Protein AF-A0AA37NE63-F1 (afdb_monomer)

Radius of gyration: 27.69 Å; Cα contacts (8 Å, |Δi|>4): 602; chains: 1; bounding box: 83×49×82 Å

Sequence (314 aa):
MKREFLLILALLLALNLAACGGNAGRAPGEGLSDQPSHAEVAPAASTGADLPEEDAAAPAAEPDGRALRVTVGGQTFLARLYDSGAARALAERLPLTLEMSEMNGNEKYCYLDDGLPTDSRVPSQIRAGDLMLYGADCLVLFYESFSTTYRYTPLGRVEDAPGLADALGSGGVAVSFALESAAGPAPGKEEADRTKEAETMRISVTASGNTVLFELNDSRAAKALYAQLPLTAEIEDFSTNEKVFYPPDKLDTAETPLADAGKGTLAYYAPWGDVVMFYDRFGSGGGLYALGQAVSGEDLIETFSGTAEITAVE

pLDDT: mean 77.48, std 24.43, range [27.92, 98.38]

Foldseek 3Di:
DDDDDDDDDDDDDDDDDDDDDDDDDDDDDDDDDDDDDPDPDPDDDDDDDDDDDDDPDDPDQDVPWFWKWKDFLNDIFIKTFHPDQQLVQVQVVPQDKFFWWADPLFKTKDFAPDFGDAPKDQGQKDDAFWWWAADGGIIMHTHHIGHDPGIIGTTIGGPDNVCVSVRCDRGTTIMTMHTDDPDDDDDDDDDDDDDDPPPFWKKWKDAPNAIWIWGWDPDQQLVVQQVQPFDKWFWDDPDDWKIKTAGPDATDCVVFAWDQDAQQWWWAQRVVRIIIHTRHGDGTDDRIGTTTGTPPDSNCRSVGGTMITMHIDD

Structure (mmCIF, N/CA/C/O backbone):
data_AF-A0AA37NE63-F1
#
_entry.id   AF-A0AA37NE63-F1
#
loop_
_atom_site.group_PDB
_atom_site.id
_atom_site.type_symbol
_atom_site.label_atom_id
_atom_site.label_alt_id
_atom_site.label_comp_id
_atom_site.label_asym_id
_atom_site.label_entity_id
_atom_site.label_seq_id
_atom_site.pdbx_PDB_ins_code
_atom_site.Cartn_x
_atom_site.Cartn_y
_atom_site.Cartn_z
_atom_site.occupancy
_atom_site.B_iso_or_equiv
_atom_site.auth_seq_id
_atom_site.auth_comp_id
_atom_site.auth_asym_id
_atom_site.auth_atom_id
_atom_site.pdbx_PDB_model_num
ATOM 1 N N . MET A 1 1 ? 28.100 -0.878 51.016 1.00 39.03 1 MET A N 1
ATOM 2 C CA . MET A 1 1 ? 29.181 -1.860 50.784 1.00 39.03 1 MET A CA 1
ATOM 3 C C . MET A 1 1 ? 29.317 -2.044 49.287 1.00 39.03 1 MET A C 1
ATOM 5 O O . MET A 1 1 ? 28.314 -2.256 48.627 1.00 39.03 1 MET A O 1
ATOM 9 N N . LYS A 1 2 ? 30.527 -1.816 48.778 1.00 38.53 2 LYS A N 1
ATOM 10 C CA . LYS A 1 2 ? 30.922 -1.823 47.363 1.00 38.53 2 LYS A CA 1
ATOM 11 C C . LYS A 1 2 ? 31.529 -3.185 47.006 1.00 38.53 2 LYS A C 1
ATOM 13 O O . LYS A 1 2 ? 32.190 -3.740 47.886 1.00 38.53 2 LYS A O 1
ATOM 18 N N . ARG A 1 3 ? 31.396 -3.604 45.737 1.00 38.53 3 ARG A N 1
ATOM 19 C CA . ARG A 1 3 ? 32.372 -4.306 44.851 1.00 38.53 3 ARG A CA 1
ATOM 20 C C . ARG A 1 3 ? 31.586 -5.167 43.843 1.00 38.53 3 ARG A C 1
ATOM 22 O O . ARG A 1 3 ? 30.920 -6.096 44.275 1.00 38.53 3 ARG A O 1
ATOM 29 N N . GLU A 1 4 ? 31.418 -4.791 42.571 1.00 48.50 4 GLU A N 1
ATOM 30 C CA . GLU A 1 4 ? 32.405 -4.678 41.466 1.00 48.50 4 GLU A CA 1
ATOM 31 C C . GLU A 1 4 ? 33.200 -5.976 41.244 1.00 48.50 4 GLU A C 1
ATOM 33 O O . GLU A 1 4 ? 34.030 -6.333 42.082 1.00 48.50 4 GLU A O 1
ATOM 38 N N . PHE A 1 5 ? 33.002 -6.632 40.093 1.00 48.75 5 PHE A N 1
ATOM 39 C CA . PHE A 1 5 ? 34.033 -7.468 39.475 1.00 48.75 5 PHE A CA 1
ATOM 40 C C . PHE A 1 5 ? 34.025 -7.278 37.955 1.00 48.75 5 PHE A C 1
ATOM 42 O O . PHE A 1 5 ? 33.005 -7.439 37.288 1.00 48.75 5 PHE A O 1
ATOM 49 N N . LEU A 1 6 ? 35.195 -6.898 37.455 1.00 37.69 6 LEU A N 1
ATOM 50 C CA . LEU A 1 6 ? 35.520 -6.432 36.116 1.00 37.69 6 LEU A CA 1
ATOM 51 C C . LEU A 1 6 ? 36.608 -7.361 35.536 1.00 37.69 6 LEU A C 1
ATOM 53 O O . LEU A 1 6 ? 37.510 -7.751 36.271 1.00 37.69 6 LEU A O 1
ATOM 57 N N . LEU A 1 7 ? 36.498 -7.658 34.234 1.00 35.12 7 LEU A N 1
ATOM 58 C CA . LEU A 1 7 ? 37.531 -7.993 33.227 1.00 35.12 7 LEU A CA 1
ATOM 59 C C . LEU A 1 7 ? 38.739 -8.876 33.608 1.00 35.12 7 LEU A C 1
ATOM 61 O O . LEU A 1 7 ? 39.599 -8.467 34.382 1.00 35.12 7 LEU A O 1
ATOM 65 N N . ILE A 1 8 ? 38.946 -9.957 32.839 1.00 39.81 8 ILE A N 1
ATOM 66 C CA . ILE A 1 8 ? 40.295 -10.393 32.432 1.00 39.81 8 ILE A CA 1
ATOM 67 C C . ILE A 1 8 ? 40.323 -10.669 30.921 1.00 39.81 8 ILE A C 1
ATOM 69 O O . ILE A 1 8 ? 39.629 -11.537 30.401 1.00 39.81 8 ILE A O 1
ATOM 73 N N . LEU A 1 9 ? 41.173 -9.885 30.261 1.00 30.64 9 LEU A N 1
ATOM 74 C CA . LEU A 1 9 ? 41.688 -9.967 28.898 1.00 30.64 9 LEU A CA 1
ATOM 75 C C . LEU A 1 9 ? 42.912 -10.902 28.883 1.00 30.64 9 LEU A C 1
ATOM 77 O O . LEU A 1 9 ? 43.792 -10.737 29.726 1.00 30.64 9 LEU A O 1
ATOM 81 N N . ALA A 1 10 ? 43.036 -11.804 27.903 1.00 35.72 10 ALA A N 1
ATOM 82 C CA . ALA A 1 10 ? 44.329 -12.398 27.552 1.00 35.72 10 ALA A CA 1
ATOM 83 C C . ALA A 1 10 ? 44.420 -12.739 26.053 1.00 35.72 10 ALA A C 1
ATOM 85 O O . ALA A 1 10 ? 43.699 -13.575 25.518 1.00 35.72 10 ALA A O 1
ATOM 86 N N . LEU A 1 11 ? 45.344 -12.019 25.429 1.00 31.23 11 LEU A N 1
ATOM 87 C CA . LEU A 1 11 ? 45.856 -12.030 24.065 1.00 31.23 11 LEU A CA 1
ATOM 88 C C . LEU A 1 11 ? 46.669 -13.308 23.767 1.00 31.23 11 LEU A C 1
ATOM 90 O O . LEU A 1 11 ? 47.490 -13.694 24.595 1.00 31.23 11 LEU A O 1
ATOM 94 N N . LEU A 1 12 ? 46.550 -13.889 22.567 1.00 32.84 12 LEU A N 1
ATOM 95 C CA . LEU A 1 12 ? 47.580 -14.774 22.000 1.00 32.84 12 LEU A CA 1
ATOM 96 C C . LEU A 1 12 ? 47.732 -14.518 20.494 1.00 32.84 12 LEU A C 1
ATOM 98 O O . LEU A 1 12 ? 46.872 -14.849 19.683 1.00 32.84 12 LEU A O 1
ATOM 102 N N . LEU A 1 13 ? 48.857 -13.884 20.169 1.00 34.34 13 LEU A N 1
ATOM 103 C CA . LEU A 1 13 ? 49.373 -13.578 18.842 1.00 34.34 13 LEU A CA 1
ATOM 104 C C . LEU A 1 13 ? 50.438 -14.631 18.497 1.00 34.34 13 LEU A C 1
ATOM 106 O O . LEU A 1 13 ? 51.378 -14.810 19.271 1.00 34.34 13 LEU A O 1
ATOM 110 N N . ALA A 1 14 ? 50.343 -15.281 17.336 1.00 38.97 14 ALA A N 1
ATOM 111 C CA . ALA A 1 14 ? 51.474 -15.980 16.726 1.00 38.97 14 ALA A CA 1
ATOM 112 C C . ALA A 1 14 ? 51.409 -15.870 15.194 1.00 38.97 14 ALA A C 1
ATOM 114 O O . ALA A 1 14 ? 50.556 -16.463 14.538 1.00 38.97 14 ALA A O 1
ATOM 115 N N . LEU A 1 15 ? 52.331 -15.067 14.661 1.00 39.12 15 LEU A N 1
ATOM 116 C CA . LEU A 1 15 ? 52.706 -14.946 13.254 1.00 39.12 15 LEU A CA 1
ATOM 117 C C . LEU A 1 15 ? 53.436 -16.214 12.781 1.00 39.12 15 LEU A C 1
ATOM 119 O O . LEU A 1 15 ? 54.290 -16.727 13.500 1.00 39.12 15 LEU A O 1
ATOM 123 N N . ASN A 1 16 ? 53.226 -16.607 11.523 1.00 40.19 16 ASN A N 1
ATOM 124 C CA . ASN A 1 16 ? 54.247 -17.270 10.709 1.00 40.19 16 ASN A CA 1
ATOM 125 C C . ASN A 1 16 ? 54.252 -16.641 9.307 1.00 40.19 16 ASN A C 1
ATOM 127 O O . ASN A 1 16 ? 53.204 -16.478 8.688 1.00 40.19 16 ASN A O 1
ATOM 131 N N . LEU A 1 17 ? 55.446 -16.261 8.846 1.00 42.00 17 LEU A N 1
ATOM 132 C CA . LEU A 1 17 ? 55.752 -15.703 7.527 1.00 42.00 17 LEU A CA 1
ATOM 133 C C . LEU A 1 17 ? 56.584 -16.699 6.697 1.00 42.00 17 LEU A C 1
ATOM 135 O O . LEU A 1 17 ? 57.293 -17.523 7.269 1.00 42.00 17 LEU A O 1
ATOM 139 N N . ALA A 1 18 ? 56.599 -16.426 5.379 1.00 44.97 18 ALA A N 1
ATOM 140 C CA . ALA A 1 18 ? 57.576 -16.794 4.332 1.00 44.97 18 ALA A CA 1
ATOM 141 C C . ALA A 1 18 ? 57.316 -18.114 3.561 1.00 44.97 18 ALA A C 1
ATOM 143 O O . ALA A 1 18 ? 56.988 -19.123 4.166 1.00 44.97 18 ALA A O 1
ATOM 144 N N . ALA A 1 19 ? 57.500 -18.225 2.233 1.00 35.38 19 ALA A N 1
ATOM 145 C CA . ALA A 1 19 ? 57.858 -17.270 1.171 1.00 35.38 19 ALA A CA 1
ATOM 146 C C . ALA A 1 19 ? 57.741 -17.913 -0.246 1.00 35.38 19 ALA A C 1
ATOM 148 O O . ALA A 1 19 ? 57.930 -19.113 -0.395 1.00 35.38 19 ALA A O 1
ATOM 149 N N . CYS A 1 20 ? 57.494 -17.043 -1.241 1.00 41.53 20 CYS A N 1
ATOM 150 C CA . CYS A 1 20 ? 57.966 -16.943 -2.644 1.00 41.53 20 CYS A CA 1
ATOM 151 C C . CYS A 1 20 ? 58.035 -18.126 -3.644 1.00 41.53 20 CYS A C 1
ATOM 153 O O . CYS A 1 20 ? 58.711 -19.122 -3.419 1.00 41.53 20 CYS A O 1
ATOM 155 N N . GLY A 1 21 ? 57.581 -17.841 -4.880 1.00 32.06 21 GLY A N 1
ATOM 156 C CA . GLY A 1 21 ? 58.199 -18.341 -6.125 1.00 32.06 21 GLY A CA 1
ATOM 157 C C . GLY A 1 21 ? 57.261 -18.377 -7.344 1.00 32.06 21 GLY A C 1
ATOM 158 O O . GLY A 1 21 ? 56.334 -19.175 -7.362 1.00 32.06 21 GLY A O 1
ATOM 159 N N . GLY A 1 22 ? 57.497 -17.541 -8.368 1.00 33.97 22 GLY A N 1
ATOM 160 C CA . GLY A 1 22 ? 56.739 -17.514 -9.636 1.00 33.97 22 GLY A CA 1
ATOM 161 C C . GLY A 1 22 ? 57.530 -18.012 -10.857 1.00 33.97 22 GLY A C 1
ATOM 162 O O . GLY A 1 22 ? 58.741 -18.177 -10.757 1.00 33.97 22 GLY A O 1
ATOM 163 N N . ASN A 1 23 ? 56.861 -18.229 -12.003 1.00 36.44 23 ASN A N 1
ATOM 164 C CA . ASN A 1 23 ? 57.107 -17.557 -13.301 1.00 36.44 23 ASN A CA 1
ATOM 165 C C . ASN A 1 23 ? 56.330 -18.207 -14.485 1.00 36.44 23 ASN A C 1
ATOM 167 O O . ASN A 1 23 ? 56.022 -19.393 -14.482 1.00 36.44 23 ASN A O 1
ATOM 171 N N . ALA A 1 24 ? 56.076 -17.356 -15.484 1.00 34.50 24 ALA A N 1
ATOM 172 C CA . ALA A 1 24 ? 55.442 -17.422 -16.809 1.00 34.50 24 ALA A CA 1
ATOM 173 C C . ALA A 1 24 ? 55.429 -18.703 -17.687 1.00 34.50 24 ALA A C 1
ATOM 175 O O . ALA A 1 24 ? 56.391 -19.463 -17.749 1.00 34.50 24 ALA A O 1
ATOM 176 N N . GLY A 1 25 ? 54.396 -18.773 -18.550 1.00 27.97 25 GLY A N 1
ATOM 177 C CA . GLY A 1 25 ? 54.345 -19.520 -19.822 1.00 27.97 25 GLY A CA 1
ATOM 178 C C . GLY A 1 25 ? 53.104 -19.149 -20.669 1.00 27.97 25 GLY A C 1
ATOM 179 O O . GLY A 1 25 ? 52.018 -19.010 -20.120 1.00 27.97 25 GLY A O 1
ATOM 180 N N . ARG A 1 26 ? 53.260 -18.941 -21.989 1.00 27.92 26 ARG A N 1
ATOM 181 C CA . ARG A 1 26 ? 52.302 -18.309 -22.934 1.00 27.92 26 ARG A CA 1
ATOM 182 C C . ARG A 1 26 ? 51.867 -19.251 -24.086 1.00 27.92 26 ARG A C 1
ATOM 184 O O . ARG A 1 26 ? 52.757 -19.732 -24.770 1.00 27.92 26 ARG A O 1
ATOM 191 N N . ALA A 1 27 ? 50.536 -19.354 -24.310 1.00 31.09 27 ALA A N 1
ATOM 192 C CA . ALA A 1 27 ? 49.698 -19.512 -25.547 1.00 31.09 27 ALA A CA 1
ATOM 193 C C . ALA A 1 27 ? 49.967 -20.632 -26.606 1.00 31.09 27 ALA A C 1
ATOM 195 O O . ALA A 1 27 ? 51.060 -21.191 -26.594 1.00 31.09 27 ALA A O 1
ATOM 196 N N . PRO A 1 28 ? 49.089 -20.882 -27.629 1.00 44.66 28 PRO A N 1
ATOM 197 C CA . PRO A 1 28 ? 47.641 -20.597 -27.852 1.00 44.66 28 PRO A CA 1
ATOM 198 C C . PRO A 1 28 ? 46.806 -21.826 -28.356 1.00 44.66 28 PRO A C 1
ATOM 200 O O . PRO A 1 28 ? 47.363 -22.876 -28.662 1.00 44.66 28 PRO A O 1
ATOM 203 N N . GLY A 1 29 ? 45.479 -21.680 -28.530 1.00 30.19 29 GLY A N 1
ATOM 204 C CA . GLY A 1 29 ? 44.643 -22.612 -29.316 1.00 30.19 29 GLY A CA 1
ATOM 205 C C . GLY A 1 29 ? 43.141 -22.276 -29.303 1.00 30.19 29 GLY A C 1
ATOM 206 O O . GLY A 1 29 ? 42.522 -22.293 -28.248 1.00 30.19 29 GLY A O 1
ATOM 207 N N . GLU A 1 30 ? 42.600 -21.941 -30.476 1.00 28.55 30 GLU A N 1
ATOM 208 C CA . GLU A 1 30 ? 41.254 -21.419 -30.770 1.00 28.55 30 GLU A CA 1
ATOM 209 C C . GLU A 1 30 ? 40.122 -22.469 -30.724 1.00 28.55 30 GLU A C 1
ATOM 211 O O . GLU A 1 30 ? 40.342 -23.649 -30.995 1.00 28.55 30 GLU A O 1
ATOM 216 N N . GLY A 1 31 ? 38.885 -22.012 -30.479 1.00 28.52 31 GLY A N 1
ATOM 217 C CA . GLY A 1 31 ? 37.651 -22.781 -30.680 1.00 28.52 31 GLY A CA 1
ATOM 218 C C . GLY A 1 31 ? 36.398 -21.965 -30.341 1.00 28.52 31 GLY A C 1
ATOM 219 O O . GLY A 1 31 ? 36.100 -21.752 -29.172 1.00 28.52 31 GLY A O 1
ATOM 220 N N . LEU A 1 32 ? 35.712 -21.486 -31.382 1.00 32.34 32 LEU A N 1
ATOM 221 C CA . LEU A 1 32 ? 34.548 -20.594 -31.370 1.00 32.34 32 LEU A CA 1
ATOM 222 C C . LEU A 1 32 ? 33.321 -21.161 -30.627 1.00 32.34 32 LEU A C 1
ATOM 224 O O . LEU A 1 32 ? 32.899 -22.286 -30.889 1.00 32.34 32 LEU A O 1
ATOM 228 N N . SER A 1 33 ? 32.651 -20.303 -29.855 1.00 29.97 33 SER A N 1
ATOM 229 C CA . SER A 1 33 ? 31.200 -20.359 -29.644 1.00 29.97 33 SER A CA 1
ATOM 230 C C . SER A 1 33 ? 30.630 -18.944 -29.747 1.00 29.97 33 SER A C 1
ATOM 232 O O . SER A 1 33 ? 30.943 -18.086 -28.924 1.00 29.97 33 SER A O 1
ATOM 234 N N . ASP A 1 34 ? 29.836 -18.723 -30.791 1.00 35.00 34 ASP A N 1
ATOM 235 C CA . ASP A 1 34 ? 29.063 -17.510 -31.057 1.00 35.00 34 ASP A CA 1
ATOM 236 C C . ASP A 1 34 ? 28.039 -17.276 -29.931 1.00 35.00 34 ASP A C 1
ATOM 238 O O . ASP A 1 34 ? 27.156 -18.106 -29.705 1.00 35.00 34 ASP A O 1
ATOM 242 N N . GLN A 1 35 ? 28.134 -16.136 -29.249 1.00 30.42 35 GLN A N 1
ATOM 243 C CA . GLN A 1 35 ? 27.018 -15.518 -28.531 1.00 30.42 35 GLN A CA 1
ATOM 244 C C . GLN A 1 35 ? 27.024 -14.011 -28.823 1.00 30.42 35 GLN A C 1
ATOM 246 O O . GLN A 1 35 ? 28.101 -13.409 -28.870 1.00 30.42 35 GLN A O 1
ATOM 251 N N . PRO A 1 36 ? 25.851 -13.393 -29.047 1.00 33.72 36 PRO A N 1
ATOM 252 C CA . PRO A 1 36 ? 25.766 -11.992 -29.426 1.00 33.72 36 PRO A CA 1
ATOM 253 C C . PRO A 1 36 ? 26.229 -11.095 -28.274 1.00 33.72 36 PRO A C 1
ATOM 255 O O . PRO A 1 36 ? 25.779 -11.219 -27.136 1.00 33.72 36 PRO A O 1
ATOM 258 N N . SER A 1 37 ? 27.143 -10.180 -28.591 1.00 37.88 37 SER A N 1
ATOM 259 C CA . SER A 1 37 ? 27.661 -9.175 -27.674 1.00 37.88 37 SER A CA 1
ATOM 260 C C . SER A 1 37 ? 26.626 -8.073 -27.440 1.00 37.88 37 SER A C 1
ATOM 262 O O . SER A 1 37 ? 26.528 -7.134 -28.228 1.00 37.88 37 SER A O 1
ATOM 264 N N . HIS A 1 38 ? 25.910 -8.142 -26.325 1.00 41.09 38 HIS A N 1
ATOM 265 C CA . HIS A 1 38 ? 25.402 -6.946 -25.658 1.00 41.09 38 HIS A CA 1
ATOM 266 C C . HIS A 1 38 ? 26.248 -6.735 -24.407 1.00 41.09 38 HIS A C 1
ATOM 268 O O . HIS A 1 38 ? 25.938 -7.216 -23.325 1.00 41.09 38 HIS A O 1
ATOM 274 N N . ALA A 1 39 ? 27.387 -6.074 -24.593 1.00 37.03 39 ALA A N 1
ATOM 275 C CA . ALA A 1 39 ? 28.246 -5.648 -23.502 1.00 37.03 39 ALA A CA 1
ATOM 276 C C . ALA A 1 39 ? 28.572 -4.168 -23.688 1.00 37.03 39 ALA A C 1
ATOM 278 O O . ALA A 1 39 ? 29.666 -3.802 -24.104 1.00 37.03 39 ALA A O 1
ATOM 279 N N . GLU A 1 40 ? 27.607 -3.322 -23.347 1.00 39.81 40 GLU A N 1
ATOM 280 C CA . GLU A 1 40 ? 27.935 -2.080 -22.658 1.00 39.81 40 GLU A CA 1
ATOM 281 C C . GLU A 1 40 ? 27.253 -2.150 -21.292 1.00 39.81 40 GLU A C 1
ATOM 283 O O . GLU A 1 40 ? 26.118 -1.730 -21.091 1.00 39.81 40 GLU A O 1
ATOM 288 N N . VAL A 1 41 ? 2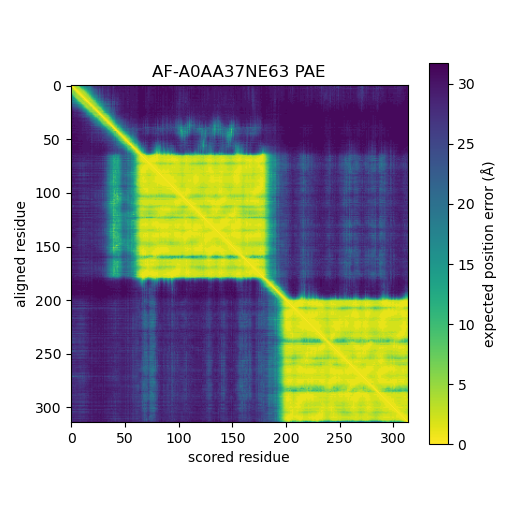7.944 -2.828 -20.374 1.00 42.88 41 VAL A N 1
ATOM 289 C CA . VAL A 1 41 ? 27.619 -2.830 -18.949 1.00 42.88 41 VAL A CA 1
ATOM 290 C C . VAL A 1 41 ? 27.963 -1.435 -18.436 1.00 42.88 41 VAL A C 1
ATOM 292 O O . VAL A 1 41 ? 29.126 -1.033 -18.516 1.00 42.88 41 VAL A O 1
ATOM 295 N N . ALA A 1 42 ? 26.973 -0.692 -17.941 1.00 42.03 42 ALA A N 1
ATOM 296 C CA . ALA A 1 42 ? 27.199 0.601 -17.303 1.00 42.03 42 ALA A CA 1
ATOM 297 C C . ALA A 1 42 ? 28.208 0.444 -16.140 1.00 42.03 42 ALA A C 1
ATOM 299 O O . ALA A 1 42 ? 27.986 -0.388 -15.257 1.00 42.03 42 ALA A O 1
ATOM 300 N N . PRO A 1 43 ? 29.335 1.185 -16.109 1.00 39.03 43 PRO A N 1
ATOM 301 C CA . PRO A 1 43 ? 30.276 1.081 -15.004 1.00 39.03 43 PRO A CA 1
ATOM 302 C C . PRO A 1 43 ? 29.881 1.955 -13.803 1.00 39.03 43 PRO A C 1
ATOM 304 O O . PRO A 1 43 ? 29.276 3.019 -13.937 1.00 39.03 43 PRO A O 1
ATOM 307 N N . ALA A 1 44 ? 30.298 1.463 -12.634 1.00 41.53 44 ALA A N 1
ATOM 308 C CA . ALA A 1 44 ? 30.084 1.947 -11.271 1.00 41.53 44 ALA A CA 1
ATOM 309 C C . ALA A 1 44 ? 30.078 3.474 -11.050 1.00 41.53 44 ALA A C 1
ATOM 311 O O . ALA A 1 44 ? 30.827 4.232 -11.670 1.00 41.53 44 ALA A O 1
ATOM 312 N N . ALA A 1 45 ? 29.292 3.898 -10.054 1.00 37.69 45 ALA A N 1
ATOM 313 C CA . ALA A 1 45 ? 29.286 5.254 -9.518 1.00 37.69 45 ALA A CA 1
ATOM 314 C C . ALA A 1 45 ? 30.673 5.652 -8.971 1.00 37.69 45 ALA A C 1
ATOM 316 O O . ALA A 1 45 ? 31.244 4.989 -8.104 1.00 37.69 45 ALA A O 1
ATOM 317 N N . SER A 1 46 ? 31.210 6.766 -9.476 1.00 33.31 46 SER A N 1
ATOM 318 C CA . SER A 1 46 ? 32.412 7.411 -8.948 1.00 33.31 46 SER A CA 1
ATOM 319 C C . SER A 1 46 ? 32.041 8.289 -7.754 1.00 33.31 46 SER A C 1
ATOM 321 O O . SER A 1 46 ? 31.229 9.205 -7.866 1.00 33.31 46 SER A O 1
ATOM 323 N N . THR A 1 47 ? 32.651 8.021 -6.602 1.00 40.66 47 THR A N 1
ATOM 324 C CA . THR A 1 47 ? 32.649 8.922 -5.445 1.00 40.66 47 THR A CA 1
ATOM 325 C C . THR A 1 47 ? 33.774 9.950 -5.624 1.00 40.66 47 THR A C 1
ATOM 327 O O . THR A 1 47 ? 34.945 9.570 -5.642 1.00 40.66 47 THR A O 1
ATOM 330 N N . GLY A 1 48 ? 33.447 11.246 -5.742 1.00 30.14 48 GLY A N 1
ATOM 331 C CA . GLY A 1 48 ? 34.463 12.308 -5.745 1.00 30.14 48 GLY A CA 1
ATOM 332 C C . GLY A 1 48 ? 34.005 13.739 -6.081 1.00 30.14 48 GLY A C 1
ATOM 333 O O . GLY A 1 48 ? 33.944 14.090 -7.249 1.00 30.14 48 GLY A O 1
ATOM 334 N N . ALA A 1 49 ? 33.817 14.538 -5.019 1.00 31.61 49 ALA A N 1
ATOM 335 C CA . ALA A 1 49 ? 34.124 15.972 -4.818 1.00 31.61 49 ALA A CA 1
ATOM 336 C C . ALA A 1 49 ? 33.556 17.103 -5.726 1.00 31.61 49 ALA A C 1
ATOM 338 O O . ALA A 1 49 ? 33.935 17.250 -6.883 1.00 31.61 49 ALA A O 1
ATOM 339 N N . ASP A 1 50 ? 32.767 17.973 -5.068 1.00 41.66 50 ASP A N 1
ATOM 340 C CA . ASP A 1 50 ? 32.676 19.453 -5.133 1.00 41.66 50 ASP A CA 1
ATOM 341 C C . ASP A 1 50 ? 32.911 20.180 -6.472 1.00 41.66 50 ASP A C 1
ATOM 343 O O . ASP A 1 50 ? 34.057 20.429 -6.837 1.00 41.66 50 ASP A O 1
ATOM 347 N N . LEU A 1 51 ? 31.825 20.663 -7.102 1.00 30.62 51 LEU A N 1
ATOM 348 C CA . LEU A 1 51 ? 31.755 21.838 -7.997 1.00 30.62 51 LEU A CA 1
ATOM 349 C C . LEU A 1 51 ? 30.291 22.368 -8.062 1.00 30.62 51 LEU A C 1
ATOM 351 O O . LEU A 1 51 ? 29.373 21.624 -7.726 1.00 30.62 51 LEU A O 1
ATOM 355 N N . PRO A 1 52 ? 30.067 23.658 -8.402 1.00 35.78 52 PRO A N 1
ATOM 356 C CA . PRO A 1 52 ? 29.035 24.496 -7.785 1.00 35.78 52 PRO A CA 1
ATOM 357 C C . PRO A 1 52 ? 27.617 24.298 -8.334 1.00 35.78 52 PRO A C 1
ATOM 359 O O . PRO A 1 52 ? 27.423 23.979 -9.504 1.00 35.78 52 PRO A O 1
ATOM 362 N N . GLU A 1 53 ? 26.642 24.566 -7.462 1.00 41.28 53 GLU A N 1
ATOM 363 C CA . GLU A 1 53 ? 25.209 24.629 -7.756 1.00 41.28 53 GLU A CA 1
ATOM 364 C C . GLU A 1 53 ? 24.917 25.711 -8.806 1.00 41.28 53 GLU A C 1
ATOM 366 O O . GLU A 1 53 ? 24.922 26.908 -8.511 1.00 41.28 53 GLU A O 1
ATOM 371 N N . GLU A 1 54 ? 24.646 25.285 -10.039 1.00 34.34 54 GLU A N 1
ATOM 372 C CA . GLU A 1 54 ? 23.916 26.097 -11.006 1.00 34.34 54 GLU A CA 1
ATOM 373 C C . GLU A 1 54 ? 22.463 25.614 -11.003 1.00 34.34 54 GLU A C 1
ATOM 375 O O . GLU A 1 54 ? 22.140 24.503 -11.430 1.00 34.34 54 GLU A O 1
ATOM 380 N N . ASP A 1 55 ? 21.616 26.456 -10.413 1.00 35.31 55 ASP A N 1
ATOM 381 C CA . ASP A 1 55 ? 20.177 26.302 -10.232 1.00 35.31 55 ASP A CA 1
ATOM 382 C C . ASP A 1 55 ? 19.462 26.218 -11.589 1.00 35.31 55 ASP A C 1
ATOM 384 O O . ASP A 1 55 ? 18.968 27.199 -12.145 1.00 35.31 55 ASP A O 1
ATOM 388 N N . ALA A 1 56 ? 19.438 25.014 -12.149 1.00 37.28 56 ALA A N 1
ATOM 389 C CA . ALA A 1 56 ? 18.447 24.599 -13.121 1.00 37.28 56 ALA A CA 1
ATOM 390 C C . ALA A 1 56 ? 17.574 23.553 -12.435 1.00 37.28 56 ALA A C 1
ATOM 392 O O . ALA A 1 56 ? 17.872 22.356 -12.451 1.00 37.28 56 ALA A O 1
ATOM 393 N N . ALA A 1 57 ? 16.521 24.047 -11.782 1.00 33.69 57 ALA A N 1
ATOM 394 C CA . ALA A 1 57 ? 15.472 23.250 -11.175 1.00 33.69 57 ALA A CA 1
ATOM 395 C C . ALA A 1 57 ? 15.142 22.028 -12.046 1.00 33.69 57 ALA A C 1
ATOM 397 O O . ALA A 1 57 ? 14.735 22.150 -13.206 1.00 33.69 57 ALA A O 1
ATOM 398 N N . ALA A 1 58 ? 15.312 20.839 -11.460 1.00 38.97 58 ALA A N 1
ATOM 399 C CA . ALA A 1 58 ? 14.645 19.644 -11.950 1.00 38.97 58 ALA A CA 1
ATOM 400 C C . ALA A 1 58 ? 13.165 19.993 -12.157 1.00 38.97 58 ALA A C 1
ATOM 402 O O . ALA A 1 58 ? 12.626 20.735 -11.325 1.00 38.97 58 ALA A O 1
ATOM 403 N N . PRO A 1 59 ? 12.499 19.498 -13.217 1.00 39.19 59 PRO A N 1
ATOM 404 C CA . PRO A 1 59 ? 11.068 19.699 -13.320 1.00 39.19 59 PRO A CA 1
ATOM 405 C C . PRO A 1 59 ? 10.458 19.228 -12.001 1.00 39.19 59 PRO A C 1
ATOM 407 O O . PRO A 1 59 ? 10.704 18.103 -11.550 1.00 39.19 59 PRO A O 1
ATOM 410 N N . ALA A 1 60 ? 9.745 20.144 -11.343 1.00 35.81 60 ALA A N 1
ATOM 411 C CA . ALA A 1 60 ? 8.856 19.798 -10.256 1.00 35.81 60 ALA A CA 1
ATOM 412 C C . ALA A 1 60 ? 8.021 18.604 -10.727 1.00 35.81 60 ALA A C 1
ATOM 414 O O . ALA A 1 60 ? 7.728 18.495 -11.918 1.00 35.81 60 ALA A O 1
ATOM 415 N N . ALA A 1 61 ? 7.694 17.685 -9.823 1.00 39.62 61 ALA A N 1
ATOM 416 C CA . ALA A 1 61 ? 6.757 16.619 -10.128 1.00 39.62 61 ALA A CA 1
ATOM 417 C C . ALA A 1 61 ? 5.450 17.266 -10.616 1.00 39.62 61 ALA A C 1
ATOM 419 O O . ALA A 1 61 ? 4.650 17.747 -9.817 1.00 39.62 61 ALA A O 1
ATOM 420 N N . GLU A 1 62 ? 5.298 17.367 -11.935 1.00 39.31 62 GLU A N 1
ATOM 421 C CA . GLU A 1 62 ? 4.086 17.842 -12.580 1.00 39.31 62 GLU A CA 1
ATOM 422 C C . GLU A 1 62 ? 2.991 16.828 -12.203 1.00 39.31 62 GLU A C 1
ATOM 424 O O . GLU A 1 62 ? 3.187 15.622 -12.400 1.00 39.31 62 GLU A O 1
ATOM 429 N N . PRO A 1 63 ? 1.859 17.265 -11.630 1.00 45.62 63 PRO A N 1
ATOM 430 C CA . PRO A 1 63 ? 0.813 16.369 -11.129 1.00 45.62 63 PRO A CA 1
ATOM 431 C C . PRO A 1 63 ? 0.100 15.552 -12.228 1.00 45.62 63 PRO A C 1
ATOM 433 O O . PRO A 1 63 ? -0.712 14.687 -11.909 1.00 45.62 63 PRO A O 1
ATOM 436 N N . ASP A 1 64 ? 0.429 15.761 -13.507 1.00 57.94 64 ASP A N 1
ATOM 437 C CA . ASP A 1 64 ? -0.273 15.206 -14.675 1.00 57.94 64 ASP A CA 1
ATOM 438 C C . ASP A 1 64 ? 0.160 13.777 -15.085 1.00 57.94 64 ASP A C 1
ATOM 440 O O . ASP A 1 64 ? -0.166 13.291 -16.169 1.00 57.94 64 ASP A O 1
ATOM 444 N N . GLY A 1 65 ? 0.886 13.061 -14.223 1.00 68.31 65 GLY A N 1
ATOM 445 C CA . GLY A 1 65 ? 1.331 11.687 -14.477 1.00 68.31 65 GLY A CA 1
ATOM 446 C C . GLY A 1 65 ? 0.293 10.598 -14.156 1.00 68.31 65 GLY A C 1
ATOM 447 O O . GLY A 1 65 ? -0.539 10.755 -13.259 1.00 68.31 65 GLY A O 1
ATOM 448 N N . ARG A 1 66 ? 0.367 9.446 -14.840 1.00 87.38 66 ARG A N 1
ATOM 449 C CA . ARG A 1 66 ? -0.510 8.284 -14.582 1.00 87.38 66 ARG A CA 1
ATOM 450 C C . ARG A 1 66 ? -0.051 7.537 -13.339 1.00 87.38 66 ARG A C 1
ATOM 452 O O . ARG A 1 66 ? 1.126 7.199 -13.230 1.00 87.38 66 ARG A O 1
ATOM 459 N N . ALA A 1 67 ? -0.976 7.234 -12.440 1.00 87.88 67 ALA A N 1
ATOM 460 C CA . ALA A 1 67 ? -0.646 6.455 -11.262 1.00 87.88 67 ALA A CA 1
ATOM 461 C C . ALA A 1 67 ? -0.379 4.978 -11.618 1.00 87.88 67 ALA A C 1
ATOM 463 O O . ALA A 1 67 ? -0.950 4.414 -12.559 1.00 87.88 67 ALA A O 1
ATOM 464 N N . LEU A 1 68 ? 0.570 4.386 -10.904 1.00 91.50 68 LEU A N 1
ATOM 465 C CA . LEU A 1 68 ? 1.192 3.098 -11.173 1.00 91.50 68 LEU A CA 1
ATOM 466 C C . LEU A 1 68 ? 1.336 2.347 -9.848 1.00 91.50 68 LEU A C 1
ATOM 468 O O . LEU A 1 68 ? 1.797 2.906 -8.860 1.00 91.50 68 LEU A O 1
ATOM 472 N N . ARG A 1 69 ? 1.006 1.060 -9.834 1.00 91.69 69 ARG A N 1
ATOM 473 C CA . ARG A 1 69 ? 1.366 0.148 -8.748 1.00 91.69 69 ARG A CA 1
ATOM 474 C C . ARG A 1 69 ? 2.620 -0.627 -9.118 1.00 91.69 69 ARG A C 1
ATOM 476 O O . ARG A 1 69 ? 2.697 -1.181 -10.216 1.00 91.69 69 ARG A O 1
ATOM 483 N N . VAL A 1 70 ? 3.562 -0.677 -8.183 1.00 93.31 70 VAL A N 1
ATOM 484 C CA . VAL A 1 70 ? 4.773 -1.500 -8.245 1.00 93.31 70 VAL A CA 1
ATOM 485 C C . VAL A 1 70 ? 4.683 -2.548 -7.143 1.00 93.31 70 VAL A C 1
ATOM 487 O O . VAL A 1 70 ? 4.685 -2.200 -5.968 1.00 93.31 70 VAL A O 1
ATOM 490 N N . THR A 1 71 ? 4.588 -3.824 -7.498 1.00 89.00 71 THR A N 1
ATOM 491 C CA . THR A 1 71 ? 4.482 -4.929 -6.540 1.00 89.00 71 THR A CA 1
ATOM 492 C C . THR A 1 71 ? 5.752 -5.770 -6.568 1.00 89.00 71 THR A C 1
ATOM 494 O O . THR A 1 71 ? 6.149 -6.268 -7.621 1.00 89.00 71 THR A O 1
ATOM 497 N N . VAL A 1 72 ? 6.379 -5.950 -5.408 1.00 90.06 72 VAL A N 1
ATOM 498 C CA . VAL A 1 72 ? 7.591 -6.757 -5.229 1.00 90.06 72 VAL A CA 1
ATOM 499 C C . VAL A 1 72 ? 7.622 -7.350 -3.824 1.00 90.06 72 VAL A C 1
ATOM 501 O O . VAL A 1 72 ? 7.215 -6.701 -2.866 1.00 90.06 72 VAL A O 1
ATOM 504 N N . GLY A 1 73 ? 8.043 -8.612 -3.692 1.00 78.81 73 GLY A N 1
ATOM 505 C CA . GLY A 1 73 ? 8.143 -9.271 -2.382 1.00 78.81 73 GLY A CA 1
ATOM 506 C C . GLY A 1 73 ? 6.813 -9.367 -1.615 1.00 78.81 73 GLY A C 1
ATOM 507 O O . GLY A 1 73 ? 6.815 -9.447 -0.392 1.00 78.81 73 GLY A O 1
ATOM 508 N N . GLY A 1 74 ? 5.672 -9.312 -2.314 1.00 77.19 74 GLY A N 1
ATOM 509 C CA . GLY A 1 74 ? 4.337 -9.242 -1.702 1.00 77.19 74 GLY A CA 1
ATOM 510 C C . GLY A 1 74 ? 3.935 -7.851 -1.192 1.00 77.19 74 GLY A C 1
ATOM 511 O O . GLY A 1 74 ? 2.801 -7.669 -0.758 1.00 77.19 74 GLY A O 1
ATOM 512 N N . GLN A 1 75 ? 4.823 -6.860 -1.280 1.00 80.94 75 GLN A N 1
ATOM 513 C CA . GLN A 1 75 ? 4.549 -5.462 -0.957 1.00 80.94 75 GLN A CA 1
ATOM 514 C C . GLN A 1 75 ? 4.137 -4.703 -2.217 1.00 80.94 75 GLN A C 1
ATOM 516 O O . GLN A 1 75 ? 4.592 -5.018 -3.315 1.00 80.94 75 GLN A O 1
ATOM 521 N N . THR A 1 76 ? 3.268 -3.705 -2.066 1.00 87.06 76 THR A N 1
ATOM 522 C CA . THR A 1 76 ? 2.845 -2.826 -3.162 1.00 87.06 76 THR A CA 1
ATOM 523 C C . THR A 1 76 ? 3.197 -1.391 -2.823 1.00 87.06 76 THR A C 1
ATOM 525 O O . THR A 1 76 ? 2.857 -0.906 -1.750 1.00 87.06 76 THR A O 1
ATOM 528 N N . PHE A 1 77 ? 3.847 -0.724 -3.766 1.00 88.06 77 PHE A N 1
ATOM 529 C CA . PHE A 1 77 ? 4.271 0.660 -3.686 1.00 88.06 77 PHE A CA 1
ATOM 530 C C . PHE A 1 77 ? 3.513 1.482 -4.722 1.00 88.06 77 PHE A C 1
ATOM 532 O O . PHE A 1 77 ? 3.314 1.038 -5.862 1.00 88.06 77 PHE A O 1
ATOM 539 N N . LEU A 1 78 ? 3.102 2.686 -4.331 1.00 89.44 78 LEU A N 1
ATOM 540 C CA . LEU A 1 78 ? 2.473 3.632 -5.241 1.00 89.44 78 LEU A CA 1
ATOM 541 C C . LEU A 1 78 ? 3.554 4.427 -5.967 1.00 89.44 78 LEU A C 1
ATOM 543 O O . LEU A 1 78 ? 4.495 4.946 -5.368 1.00 89.44 78 LEU A O 1
ATOM 547 N N . ALA A 1 79 ? 3.422 4.498 -7.279 1.00 91.44 79 ALA A N 1
ATOM 548 C CA . ALA A 1 79 ? 4.309 5.206 -8.172 1.00 91.44 79 ALA A CA 1
ATOM 549 C C . ALA A 1 79 ? 3.507 6.061 -9.151 1.00 91.44 79 ALA A C 1
ATOM 551 O O . ALA A 1 79 ? 2.298 5.902 -9.324 1.00 91.44 79 ALA A O 1
ATOM 552 N N . ARG A 1 80 ? 4.202 6.953 -9.846 1.00 91.62 80 ARG A N 1
ATOM 553 C CA . ARG A 1 80 ? 3.637 7.761 -10.919 1.00 91.62 80 ARG A CA 1
ATOM 554 C C . ARG A 1 80 ? 4.527 7.701 -12.140 1.00 91.62 80 ARG A C 1
ATOM 556 O O . ARG A 1 80 ? 5.723 7.962 -12.049 1.00 91.62 80 ARG A O 1
ATOM 563 N N . LEU A 1 81 ? 3.936 7.380 -13.283 1.00 94.62 81 LEU A N 1
ATOM 564 C CA . LEU A 1 81 ? 4.552 7.566 -14.590 1.00 94.62 81 LEU A CA 1
ATOM 565 C C . LEU A 1 81 ? 4.400 9.024 -15.013 1.00 94.62 81 LEU A C 1
ATOM 567 O O . LEU A 1 81 ? 3.300 9.571 -14.954 1.00 94.62 81 LEU A O 1
ATOM 571 N N . TYR A 1 82 ? 5.483 9.643 -15.468 1.00 91.88 82 TYR A N 1
ATOM 572 C CA . TYR A 1 82 ? 5.455 11.003 -16.000 1.00 91.88 82 TYR A CA 1
ATOM 573 C C . TYR A 1 82 ? 4.664 11.073 -17.312 1.00 91.88 82 TYR A C 1
ATOM 575 O O . TYR A 1 82 ? 4.508 10.077 -18.018 1.00 91.88 82 TYR A O 1
ATOM 583 N N . ASP A 1 83 ? 4.199 12.264 -17.687 1.00 87.75 83 ASP A N 1
ATOM 584 C CA . ASP A 1 83 ? 3.472 12.462 -18.945 1.00 87.75 83 ASP A CA 1
ATOM 585 C C . ASP A 1 83 ? 4.424 12.621 -20.151 1.00 87.75 83 ASP A C 1
ATOM 587 O O . ASP A 1 83 ? 4.500 13.659 -20.807 1.00 87.75 83 ASP A O 1
ATOM 591 N N . SER A 1 84 ? 5.206 11.577 -20.446 1.00 89.94 84 SER A N 1
ATOM 592 C CA . SER A 1 84 ? 6.204 11.562 -21.528 1.00 89.94 84 SER A CA 1
ATOM 593 C C . SER A 1 84 ? 5.901 10.497 -22.587 1.00 89.94 84 SER A C 1
ATOM 595 O O . SER A 1 84 ? 5.138 9.560 -22.358 1.00 89.94 84 SER A O 1
ATOM 597 N N . GLY A 1 85 ? 6.478 10.627 -23.788 1.00 91.44 85 GLY A N 1
ATOM 598 C CA . GLY A 1 85 ? 6.307 9.621 -24.848 1.00 91.44 85 GLY A CA 1
ATOM 599 C C . GLY A 1 85 ? 6.806 8.232 -24.428 1.00 91.44 85 GLY A C 1
ATOM 600 O O . GLY A 1 85 ? 6.129 7.236 -24.663 1.00 91.44 85 GLY A O 1
ATOM 601 N N . ALA A 1 86 ? 7.945 8.183 -23.735 1.00 93.56 86 ALA A N 1
ATOM 602 C CA . ALA A 1 86 ? 8.536 6.953 -23.214 1.00 93.56 86 ALA A CA 1
ATOM 603 C C . ALA A 1 86 ? 7.669 6.306 -22.122 1.00 93.56 86 ALA A C 1
ATOM 605 O O . ALA A 1 86 ? 7.401 5.108 -22.164 1.00 93.56 86 ALA A O 1
ATOM 606 N N . ALA A 1 87 ? 7.177 7.107 -21.173 1.00 94.44 87 ALA A N 1
ATOM 607 C CA . ALA A 1 87 ? 6.336 6.630 -20.081 1.00 94.44 87 ALA A CA 1
ATOM 608 C C . ALA A 1 87 ? 4.963 6.139 -20.570 1.00 94.44 87 ALA A C 1
ATOM 610 O O . ALA A 1 87 ? 4.470 5.121 -20.089 1.00 94.44 87 ALA A O 1
ATOM 611 N N . ARG A 1 88 ? 4.362 6.801 -21.572 1.00 93.75 88 ARG A N 1
ATOM 612 C CA . ARG A 1 88 ? 3.130 6.318 -22.221 1.00 93.75 88 ARG A CA 1
ATOM 613 C C . ARG A 1 88 ? 3.359 5.001 -22.968 1.00 93.75 88 ARG A C 1
ATOM 615 O O . ARG A 1 88 ? 2.538 4.103 -22.835 1.00 93.75 88 ARG A O 1
ATOM 622 N N . ALA A 1 89 ? 4.482 4.860 -23.673 1.00 95.06 89 ALA A N 1
ATOM 623 C CA . ALA A 1 89 ? 4.840 3.609 -24.342 1.00 95.06 89 ALA A CA 1
ATOM 624 C C . ALA A 1 89 ? 5.097 2.462 -23.346 1.00 95.06 89 ALA A C 1
ATOM 626 O O . ALA A 1 89 ? 4.696 1.332 -23.606 1.00 95.06 89 ALA A O 1
ATOM 627 N N . LEU A 1 90 ? 5.708 2.740 -22.185 1.00 95.44 90 LEU A N 1
ATOM 628 C CA . LEU A 1 90 ? 5.797 1.756 -21.101 1.00 95.44 90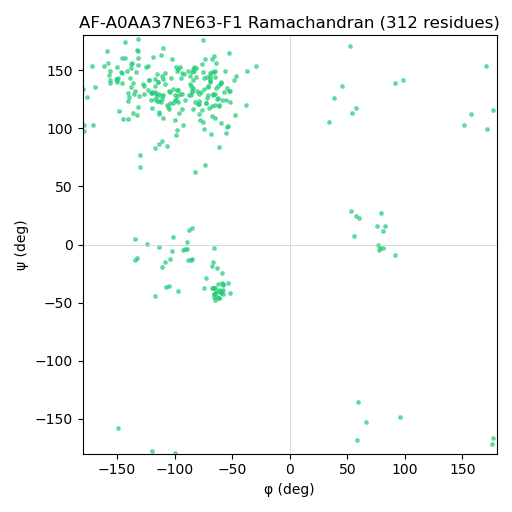 LEU A CA 1
ATOM 629 C C . LEU A 1 90 ? 4.397 1.399 -20.579 1.00 95.44 90 LEU A C 1
ATOM 631 O O . LEU A 1 90 ? 4.094 0.222 -20.422 1.00 95.44 90 LEU A O 1
ATOM 635 N N . ALA A 1 91 ? 3.534 2.395 -20.354 1.00 94.06 91 ALA A N 1
ATOM 636 C CA . ALA A 1 91 ? 2.174 2.198 -19.851 1.00 94.06 91 ALA A CA 1
ATOM 637 C C . ALA A 1 91 ? 1.311 1.300 -20.757 1.00 94.06 91 ALA A C 1
ATOM 639 O O . ALA A 1 91 ? 0.475 0.559 -20.250 1.00 94.06 91 ALA A O 1
ATOM 640 N N . GLU A 1 92 ? 1.515 1.342 -22.075 1.00 94.56 92 GLU A N 1
ATOM 641 C CA . GLU A 1 92 ? 0.832 0.475 -23.050 1.00 94.56 92 GLU A CA 1
ATOM 642 C C . GLU A 1 92 ? 1.224 -1.005 -22.936 1.00 94.56 92 GLU A C 1
ATOM 644 O O . GLU A 1 92 ? 0.495 -1.868 -23.419 1.00 94.56 92 GLU A O 1
ATOM 649 N N . ARG A 1 93 ? 2.350 -1.309 -22.281 1.00 94.19 93 ARG A N 1
ATOM 650 C CA . ARG A 1 93 ? 2.817 -2.682 -22.036 1.00 94.19 93 ARG A CA 1
ATOM 651 C C . ARG A 1 93 ? 2.350 -3.244 -20.695 1.00 94.19 93 ARG A C 1
ATOM 653 O O . ARG A 1 93 ? 2.639 -4.397 -20.399 1.00 94.19 93 ARG A O 1
ATOM 660 N N . LEU A 1 94 ? 1.675 -2.440 -19.873 1.00 92.75 94 LEU A N 1
ATOM 661 C CA . LEU A 1 94 ? 1.214 -2.850 -18.549 1.00 92.75 94 LEU A CA 1
ATOM 662 C C . LEU A 1 94 ? -0.145 -3.578 -18.624 1.00 92.75 94 LEU A C 1
ATOM 664 O O . LEU A 1 94 ? -0.981 -3.207 -19.451 1.00 92.75 94 LEU A O 1
ATOM 668 N N . PRO A 1 95 ? -0.423 -4.548 -17.726 1.00 95.00 95 PRO A N 1
ATOM 669 C CA . PRO A 1 95 ? 0.431 -5.000 -16.624 1.00 95.00 95 PRO A CA 1
ATOM 670 C C . PRO A 1 95 ? 1.618 -5.848 -17.101 1.00 95.00 95 PRO A C 1
ATOM 672 O O . PRO A 1 95 ? 1.490 -6.641 -18.029 1.00 95.00 95 PRO A O 1
ATOM 675 N N . LEU A 1 96 ? 2.766 -5.684 -16.443 1.00 92.38 96 LEU A N 1
ATOM 676 C CA . LEU A 1 96 ? 4.023 -6.332 -16.812 1.00 92.38 96 LEU A CA 1
ATOM 677 C C . LEU A 1 96 ? 4.781 -6.782 -15.563 1.00 92.38 96 LEU A C 1
ATOM 679 O O . LEU A 1 96 ? 4.998 -5.980 -14.659 1.00 92.38 96 LEU A O 1
ATOM 683 N N . THR A 1 97 ? 5.233 -8.034 -15.539 1.00 94.62 97 THR A N 1
ATOM 684 C CA . THR A 1 97 ? 6.128 -8.560 -14.500 1.00 94.62 97 THR A CA 1
ATOM 685 C C . THR A 1 97 ? 7.493 -8.837 -15.108 1.00 94.62 97 THR A C 1
ATOM 687 O O . THR A 1 97 ? 7.585 -9.516 -16.128 1.00 94.62 97 THR A O 1
ATOM 690 N N . LEU A 1 98 ? 8.543 -8.302 -14.489 1.00 93.88 98 LEU A N 1
ATOM 691 C CA . LEU A 1 98 ? 9.923 -8.407 -14.953 1.00 93.88 98 LEU A CA 1
ATOM 692 C C . LEU A 1 98 ? 10.796 -9.024 -13.867 1.00 93.88 98 LEU A C 1
ATOM 694 O O . LEU A 1 98 ? 10.771 -8.580 -12.721 1.00 93.88 98 LEU A O 1
ATOM 698 N N . GLU A 1 99 ? 11.613 -10.001 -14.246 1.00 95.31 99 GLU A N 1
ATOM 699 C CA . GLU A 1 99 ? 12.720 -10.464 -13.412 1.00 95.31 99 GLU A CA 1
ATOM 700 C C . GLU A 1 99 ? 13.844 -9.427 -13.490 1.00 95.31 99 GLU A C 1
ATOM 702 O O . GLU A 1 99 ? 14.519 -9.296 -14.517 1.00 95.31 99 GLU A O 1
ATOM 707 N N . MET A 1 100 ? 14.018 -8.646 -12.424 1.00 97.00 100 MET A N 1
ATOM 708 C CA . MET A 1 100 ? 15.013 -7.580 -12.369 1.00 97.00 100 MET A CA 1
ATOM 709 C C . MET A 1 100 ? 16.243 -8.034 -11.584 1.00 97.00 100 MET A C 1
ATOM 711 O O . MET A 1 100 ? 16.132 -8.603 -10.500 1.00 97.00 100 MET A O 1
ATOM 715 N N . SER A 1 101 ? 17.431 -7.774 -12.122 1.00 92.19 101 SER A N 1
ATOM 716 C CA . SER A 1 101 ? 18.711 -8.126 -11.506 1.00 92.19 101 SER A CA 1
ATOM 717 C C . SER A 1 101 ? 19.253 -6.991 -10.644 1.00 92.19 101 SER A C 1
ATOM 719 O O . SER A 1 101 ? 19.068 -5.820 -10.961 1.00 92.19 101 SER A O 1
ATOM 721 N N . GLU A 1 102 ? 19.940 -7.352 -9.562 1.00 92.81 102 GLU A N 1
ATOM 722 C CA . GLU A 1 102 ? 20.669 -6.417 -8.701 1.00 92.81 102 GLU A CA 1
ATOM 723 C C . GLU A 1 102 ? 21.891 -5.832 -9.416 1.00 92.81 102 GLU A C 1
ATOM 725 O O . GLU A 1 102 ? 22.638 -6.563 -10.076 1.00 92.81 102 GLU A O 1
ATOM 730 N N . MET A 1 103 ? 22.139 -4.537 -9.217 1.00 80.06 103 MET A N 1
ATOM 731 C CA . MET A 1 103 ? 23.373 -3.886 -9.630 1.00 80.06 103 MET A CA 1
ATOM 732 C C . MET A 1 103 ? 23.848 -2.894 -8.563 1.00 80.06 103 MET A C 1
ATOM 734 O O . MET A 1 103 ? 23.127 -2.008 -8.126 1.00 80.06 103 MET A O 1
ATOM 738 N N . ASN A 1 104 ? 25.110 -3.055 -8.149 1.00 77.00 104 ASN A N 1
ATOM 739 C CA . ASN A 1 104 ? 25.851 -2.147 -7.263 1.00 77.00 104 ASN A CA 1
ATOM 740 C C . ASN A 1 104 ? 25.225 -1.833 -5.888 1.00 77.00 104 ASN A C 1
ATOM 742 O O . ASN A 1 104 ? 25.787 -1.021 -5.151 1.00 77.00 104 ASN A O 1
ATOM 746 N N . GLY A 1 105 ? 24.138 -2.498 -5.489 1.00 82.56 105 GLY A N 1
ATOM 747 C CA . GLY A 1 105 ? 23.495 -2.265 -4.201 1.00 82.56 105 GLY A CA 1
ATOM 748 C C . GLY A 1 105 ? 22.677 -0.974 -4.151 1.00 82.56 105 GLY A C 1
ATOM 749 O O . GLY A 1 105 ? 22.347 -0.534 -3.053 1.00 82.56 105 GLY A O 1
ATOM 750 N N . ASN A 1 106 ? 22.359 -0.372 -5.299 1.00 86.25 106 ASN A N 1
ATOM 751 C CA . ASN A 1 106 ? 21.565 0.855 -5.406 1.00 86.25 106 ASN A CA 1
ATOM 752 C C . ASN A 1 106 ? 20.438 0.781 -6.453 1.00 86.25 106 ASN A C 1
ATOM 754 O O . ASN A 1 106 ? 19.594 1.686 -6.490 1.00 86.25 106 ASN A O 1
ATOM 758 N N . GLU A 1 107 ? 20.415 -0.243 -7.312 1.00 90.50 107 GLU A N 1
ATOM 759 C CA . GLU A 1 107 ? 19.472 -0.319 -8.427 1.00 90.50 107 GLU A CA 1
ATOM 760 C C . GLU A 1 107 ? 19.097 -1.755 -8.823 1.00 90.50 107 GLU A C 1
ATOM 762 O O . GLU A 1 107 ? 19.864 -2.709 -8.679 1.00 90.50 107 GLU A O 1
ATOM 767 N N . LYS A 1 108 ? 17.892 -1.896 -9.378 1.00 96.12 108 LYS A N 1
ATOM 768 C CA . LYS A 1 108 ? 17.454 -3.091 -10.102 1.00 96.12 108 LYS A CA 1
ATOM 769 C C . LYS A 1 108 ? 17.324 -2.773 -11.576 1.00 96.12 108 LYS A C 1
ATOM 771 O O . LYS A 1 108 ? 16.813 -1.708 -11.915 1.00 96.12 108 LYS A O 1
ATOM 776 N N . TYR A 1 109 ? 17.683 -3.709 -12.448 1.00 96.69 109 TYR A N 1
ATOM 777 C CA . TYR A 1 109 ? 17.550 -3.516 -13.892 1.00 96.69 109 TYR A CA 1
ATOM 778 C C . TYR A 1 109 ? 17.011 -4.745 -14.629 1.00 96.69 109 TYR A C 1
ATOM 780 O O . TYR A 1 109 ? 17.162 -5.879 -14.175 1.00 96.69 109 TYR A O 1
ATOM 788 N N . CYS A 1 110 ? 16.393 -4.521 -15.787 1.00 96.25 110 CYS A N 1
ATOM 789 C CA . CYS A 1 110 ? 15.961 -5.565 -16.715 1.00 96.25 110 CYS A CA 1
ATOM 790 C C . CYS A 1 110 ? 15.998 -5.037 -18.156 1.00 96.25 110 CYS A C 1
ATOM 792 O O . CYS A 1 110 ? 15.641 -3.884 -18.397 1.00 96.25 110 CYS A O 1
ATOM 794 N N . TYR A 1 111 ? 16.404 -5.874 -19.112 1.00 93.88 111 TYR A N 1
ATOM 795 C CA . TYR A 1 111 ? 16.312 -5.548 -20.536 1.00 93.88 111 TYR A CA 1
ATOM 796 C C . TYR A 1 111 ? 14.940 -5.958 -21.077 1.00 93.88 111 TYR A C 1
ATOM 798 O O . TYR A 1 111 ? 14.501 -7.088 -20.879 1.00 93.88 111 TYR A O 1
ATOM 806 N N . LEU A 1 112 ? 14.271 -5.030 -21.752 1.00 92.25 112 LEU A N 1
ATOM 807 C CA . LEU A 1 112 ? 13.008 -5.249 -22.447 1.00 92.25 112 LEU A CA 1
ATOM 808 C C . LEU A 1 112 ? 13.271 -5.875 -23.822 1.00 92.25 112 LEU A C 1
ATOM 810 O O . LEU A 1 112 ? 14.227 -5.495 -24.492 1.00 92.25 112 LEU A O 1
ATOM 814 N N . ASP A 1 113 ? 12.383 -6.767 -24.269 1.00 89.75 113 ASP A N 1
ATOM 815 C CA . ASP A 1 113 ? 12.498 -7.412 -25.589 1.00 89.75 113 ASP A CA 1
ATOM 816 C C . ASP A 1 113 ? 12.479 -6.393 -26.741 1.00 89.75 113 ASP A C 1
ATOM 818 O O . ASP A 1 113 ? 13.239 -6.503 -27.702 1.00 89.75 113 ASP A O 1
ATOM 822 N N . ASP A 1 114 ? 11.628 -5.371 -26.610 1.00 90.44 114 ASP A N 1
ATOM 823 C CA . ASP A 1 114 ? 11.525 -4.256 -27.545 1.00 90.44 114 ASP A CA 1
ATOM 824 C C . ASP A 1 114 ? 11.897 -2.943 -26.855 1.00 90.44 114 ASP A C 1
ATOM 826 O O . ASP A 1 114 ? 11.402 -2.631 -25.767 1.00 90.44 114 ASP A O 1
ATOM 830 N N . GLY A 1 115 ? 12.678 -2.097 -27.523 1.00 92.44 115 GLY A N 1
ATOM 831 C CA . GLY A 1 115 ? 12.995 -0.764 -27.011 1.00 92.44 115 GLY A CA 1
ATOM 832 C C . GLY A 1 115 ? 11.766 0.150 -26.883 1.00 92.44 115 GLY A C 1
ATOM 833 O O . GLY A 1 115 ? 10.749 -0.024 -27.558 1.00 92.44 115 GLY A O 1
ATOM 834 N N . LEU A 1 116 ? 11.864 1.147 -26.012 1.00 95.69 116 LEU A N 1
ATOM 835 C CA . LEU A 1 116 ? 10.924 2.249 -25.838 1.00 95.69 116 LEU A CA 1
ATOM 836 C C . LEU A 1 116 ? 11.474 3.530 -26.495 1.00 95.69 116 LEU A C 1
ATOM 838 O O . LEU A 1 116 ? 12.684 3.662 -26.698 1.00 95.69 116 LEU A O 1
ATOM 842 N N . PRO A 1 117 ? 10.611 4.516 -26.805 1.00 95.06 117 PRO A N 1
ATOM 843 C CA . PRO A 1 117 ? 11.061 5.859 -27.154 1.00 95.06 117 PRO A CA 1
ATOM 844 C C . PRO A 1 117 ? 11.943 6.459 -26.052 1.00 95.06 117 PRO A C 1
ATOM 846 O O . PRO A 1 117 ? 11.727 6.200 -24.870 1.00 95.06 117 PRO A O 1
ATOM 849 N N . THR A 1 118 ? 12.894 7.315 -26.427 1.00 92.31 118 THR A N 1
ATOM 850 C CA . THR A 1 118 ? 13.855 7.911 -25.486 1.00 92.31 118 THR A CA 1
ATOM 851 C C . THR A 1 118 ? 13.805 9.437 -25.505 1.00 92.31 118 THR A C 1
ATOM 853 O O . THR A 1 118 ? 13.747 10.038 -26.575 1.00 92.31 118 THR A O 1
ATOM 856 N N . ASP A 1 119 ? 13.934 10.052 -24.333 1.00 90.81 119 ASP A N 1
ATOM 857 C CA . ASP A 1 119 ? 14.197 11.483 -24.114 1.00 90.81 119 ASP A CA 1
ATOM 858 C C . ASP A 1 119 ? 15.368 11.591 -23.124 1.00 90.81 119 ASP A C 1
ATOM 860 O O . ASP A 1 119 ? 15.214 11.905 -21.940 1.00 90.81 119 ASP A O 1
ATOM 864 N N . SER A 1 120 ? 16.536 11.153 -23.603 1.00 93.19 120 SER A N 1
ATOM 865 C CA . SER A 1 120 ? 17.696 10.852 -22.767 1.00 93.19 120 SER A CA 1
ATOM 866 C C . SER A 1 120 ? 18.449 12.117 -22.350 1.00 93.19 120 SER A C 1
ATOM 868 O O . SER A 1 120 ? 18.941 12.888 -23.181 1.00 93.19 120 SER A O 1
ATOM 870 N N . ARG A 1 121 ? 18.600 12.313 -21.041 1.00 89.94 121 ARG A N 1
ATOM 871 C CA . ARG A 1 121 ? 19.254 13.475 -20.419 1.00 89.94 121 ARG A CA 1
ATOM 872 C C . ARG A 1 121 ? 20.041 13.061 -19.186 1.00 89.94 121 ARG A C 1
ATOM 874 O O . ARG A 1 121 ? 19.784 12.009 -18.614 1.00 89.94 121 ARG A O 1
ATOM 881 N N . VAL A 1 122 ? 20.987 13.897 -18.770 1.00 88.88 122 VAL A N 1
ATOM 882 C CA . VAL A 1 122 ? 21.625 13.735 -17.458 1.00 88.88 122 VAL A CA 1
ATOM 883 C C . VAL A 1 122 ? 20.629 14.245 -16.410 1.00 88.88 122 VAL A C 1
ATOM 885 O O . VAL A 1 122 ? 20.273 15.425 -16.477 1.00 88.88 122 VAL A O 1
ATOM 888 N N . PRO A 1 123 ? 20.111 13.394 -15.507 1.00 84.62 123 PRO A N 1
ATOM 889 C CA . PRO A 1 123 ? 19.265 13.866 -14.420 1.00 84.62 123 PRO A CA 1
ATOM 890 C C . PRO A 1 123 ? 20.115 14.679 -13.439 1.00 84.62 123 PRO A C 1
ATOM 892 O O . PRO A 1 123 ? 21.290 14.380 -13.237 1.00 84.62 123 PRO A O 1
ATOM 895 N N . SER A 1 124 ? 19.530 15.699 -12.809 1.00 80.25 124 SER A N 1
ATOM 896 C CA . SER A 1 124 ? 20.245 16.487 -11.793 1.00 80.25 124 SER A CA 1
ATOM 897 C C . SER A 1 124 ? 20.649 15.632 -10.588 1.00 80.25 124 SER A C 1
ATOM 899 O O . SER A 1 124 ? 21.707 15.842 -10.001 1.00 80.25 124 SER A O 1
ATOM 901 N N . GLN A 1 125 ? 19.820 14.646 -10.242 1.00 88.06 125 GLN A N 1
ATOM 902 C CA . GLN A 1 125 ? 20.068 13.663 -9.197 1.00 88.06 125 GLN A CA 1
ATOM 903 C C . GLN A 1 125 ? 19.220 12.414 -9.457 1.00 88.06 125 GLN A C 1
ATOM 905 O O . GLN A 1 125 ? 18.088 12.537 -9.926 1.00 88.06 125 GLN A O 1
ATOM 910 N N . ILE A 1 126 ? 19.744 11.237 -9.112 1.00 91.12 126 ILE A N 1
ATOM 911 C CA . ILE A 1 126 ? 18.949 10.019 -8.949 1.00 91.12 126 ILE A CA 1
ATOM 912 C C . ILE A 1 126 ? 18.406 9.985 -7.527 1.00 91.12 126 ILE A C 1
ATOM 914 O O . ILE A 1 126 ? 19.157 10.124 -6.556 1.00 91.12 126 ILE A O 1
ATOM 918 N N . ARG A 1 127 ? 17.102 9.785 -7.397 1.00 90.81 127 ARG A N 1
ATOM 919 C CA . ARG A 1 127 ? 16.426 9.623 -6.115 1.00 90.81 127 ARG A CA 1
ATOM 920 C C . ARG A 1 127 ? 15.984 8.180 -5.942 1.00 90.81 127 ARG A C 1
ATOM 922 O O . ARG A 1 127 ? 15.564 7.525 -6.892 1.00 90.81 127 ARG A O 1
ATOM 929 N N . ALA A 1 128 ? 15.993 7.723 -4.695 1.00 90.19 128 ALA A N 1
ATOM 930 C CA . ALA A 1 128 ? 15.319 6.486 -4.336 1.00 90.19 128 ALA A CA 1
ATOM 931 C C . ALA A 1 128 ? 13.855 6.537 -4.815 1.00 90.19 128 ALA A C 1
ATOM 933 O O . ALA A 1 128 ? 13.152 7.549 -4.638 1.00 90.19 128 ALA A O 1
ATOM 934 N N . GLY A 1 129 ? 13.440 5.453 -5.463 1.00 93.38 129 GLY A N 1
ATOM 935 C CA . GLY A 1 129 ? 12.163 5.296 -6.143 1.00 93.38 129 GLY A CA 1
ATOM 936 C C . GLY A 1 129 ? 12.168 5.668 -7.627 1.00 93.38 129 GLY A C 1
ATOM 937 O O . GLY A 1 129 ? 11.158 5.424 -8.283 1.00 93.38 129 GLY A O 1
ATOM 938 N N . ASP A 1 130 ? 13.227 6.262 -8.186 1.00 96.88 130 ASP A N 1
ATOM 939 C CA . ASP A 1 130 ? 13.224 6.666 -9.598 1.00 96.88 130 ASP A CA 1
ATOM 940 C C . ASP A 1 130 ? 13.138 5.455 -10.537 1.00 96.88 130 ASP A C 1
ATOM 942 O O . ASP A 1 130 ? 13.930 4.516 -10.448 1.00 96.88 130 ASP A O 1
ATOM 946 N N . LEU A 1 131 ? 12.191 5.517 -11.478 1.00 97.62 131 LEU A N 1
ATOM 947 C CA . LEU A 1 131 ? 12.041 4.567 -12.574 1.00 97.62 131 LEU A CA 1
ATOM 948 C C . LEU A 1 131 ? 12.538 5.223 -13.864 1.00 97.62 131 LEU A C 1
ATOM 950 O O . LEU A 1 131 ? 11.983 6.222 -14.341 1.00 97.62 131 LEU A O 1
ATOM 954 N N . MET A 1 132 ? 13.592 4.660 -14.438 1.00 97.19 132 MET A N 1
ATOM 955 C CA . MET A 1 132 ? 14.321 5.237 -15.560 1.00 97.19 132 MET A CA 1
ATOM 956 C C . MET A 1 132 ? 14.562 4.215 -16.669 1.00 97.19 132 MET A C 1
ATOM 958 O O . MET A 1 132 ? 14.521 3.010 -16.451 1.00 97.19 132 MET A O 1
ATOM 962 N N . LEU A 1 133 ? 14.838 4.714 -17.872 1.00 97.81 133 LEU A N 1
ATOM 963 C CA . LEU A 1 133 ? 15.313 3.920 -19.000 1.00 97.81 133 LEU A CA 1
ATOM 964 C C . LEU A 1 133 ? 16.761 4.301 -19.312 1.00 97.81 133 LEU A C 1
ATOM 966 O O . LEU A 1 133 ? 17.047 5.470 -19.601 1.00 97.81 133 LEU A O 1
ATOM 970 N N . TYR A 1 134 ? 17.660 3.326 -19.274 1.00 93.62 134 TYR A N 1
ATOM 971 C CA . TYR A 1 134 ? 19.013 3.437 -19.798 1.00 93.62 134 TYR A CA 1
ATOM 972 C C . TYR A 1 134 ? 19.048 2.926 -21.240 1.00 93.62 134 TYR A C 1
ATOM 974 O O . TYR A 1 134 ? 18.550 1.843 -21.547 1.00 93.62 134 TYR A O 1
ATOM 982 N N . GLY A 1 135 ? 19.613 3.724 -22.148 1.00 93.81 135 GLY A N 1
ATOM 983 C CA . GLY A 1 135 ? 19.468 3.458 -23.577 1.00 93.81 135 GLY A CA 1
ATOM 984 C C . GLY A 1 135 ? 17.992 3.464 -23.989 1.00 93.81 135 GLY A C 1
ATOM 985 O O . GLY A 1 135 ? 17.245 4.361 -23.592 1.00 93.81 135 GLY A O 1
ATOM 986 N N . ALA A 1 136 ? 17.592 2.480 -24.795 1.00 93.88 136 ALA A N 1
ATOM 987 C CA . ALA A 1 136 ? 16.212 2.321 -25.256 1.00 93.88 136 ALA A CA 1
ATOM 988 C C . ALA A 1 136 ? 15.489 1.132 -24.608 1.00 93.88 136 ALA A C 1
ATOM 990 O O . ALA A 1 136 ? 14.271 1.052 -24.700 1.00 93.88 136 ALA A O 1
ATOM 991 N N . ASP A 1 137 ? 16.197 0.208 -23.968 1.00 95.38 137 ASP A N 1
ATOM 992 C CA . ASP A 1 137 ? 15.675 -1.112 -23.605 1.00 95.38 137 ASP A CA 1
ATOM 993 C C . ASP A 1 137 ? 15.996 -1.539 -22.168 1.00 95.38 137 ASP A C 1
ATOM 995 O O . ASP A 1 137 ? 15.367 -2.469 -21.677 1.00 95.38 137 ASP A O 1
ATOM 999 N N . CYS A 1 138 ? 16.903 -0.871 -21.454 1.00 95.81 138 CYS A N 1
ATOM 1000 C CA . CYS A 1 138 ? 17.233 -1.233 -20.078 1.00 95.81 138 CYS A CA 1
ATOM 1001 C C . CYS A 1 138 ? 16.384 -0.430 -19.085 1.00 95.81 138 CYS A C 1
ATOM 1003 O O . CYS A 1 138 ? 16.630 0.755 -18.847 1.00 95.81 138 CYS A O 1
ATOM 1005 N N . LEU A 1 139 ? 15.363 -1.066 -18.513 1.00 97.88 139 LEU A N 1
ATOM 1006 C CA . LEU A 1 139 ? 14.533 -0.489 -17.461 1.00 97.88 139 LEU A CA 1
ATOM 1007 C C . LEU A 1 139 ? 15.264 -0.579 -16.118 1.00 97.88 139 LEU A C 1
ATOM 1009 O O . LEU A 1 139 ? 15.697 -1.663 -15.736 1.00 97.88 139 LEU A O 1
ATOM 1013 N N . VAL A 1 140 ? 15.353 0.535 -15.392 1.00 97.44 140 VAL A N 1
ATOM 1014 C CA . VAL A 1 140 ? 16.081 0.650 -14.121 1.00 97.44 140 VAL A CA 1
ATOM 1015 C C . VAL A 1 140 ? 15.170 1.221 -13.036 1.00 97.44 140 VAL A C 1
ATOM 1017 O O . VAL A 1 140 ? 14.544 2.262 -13.237 1.00 97.44 140 VAL A O 1
ATOM 1020 N N . LEU A 1 141 ? 15.111 0.555 -11.882 1.00 97.31 141 LEU A N 1
ATOM 1021 C CA . LEU A 1 141 ? 14.447 1.026 -10.667 1.00 97.31 141 LEU A CA 1
ATOM 1022 C C . LEU A 1 141 ? 15.499 1.279 -9.584 1.00 97.31 141 LEU A C 1
ATOM 1024 O O . LEU A 1 141 ? 16.118 0.343 -9.073 1.00 97.31 141 LEU A O 1
ATOM 1028 N N . PHE A 1 142 ? 15.681 2.543 -9.221 1.00 96.44 142 PHE A N 1
ATOM 1029 C CA . PHE A 1 142 ? 16.607 2.959 -8.175 1.00 96.44 142 PHE A CA 1
ATOM 1030 C C . PHE A 1 142 ? 15.952 2.902 -6.801 1.00 96.44 142 PHE A C 1
ATOM 1032 O O . PHE A 1 142 ? 14.819 3.348 -6.627 1.00 96.44 142 PHE A O 1
ATOM 1039 N N . TYR A 1 143 ? 16.682 2.418 -5.801 1.00 90.69 143 TYR A N 1
ATOM 1040 C CA . TYR A 1 143 ? 16.221 2.402 -4.407 1.00 90.69 143 TYR A CA 1
ATOM 1041 C C . TYR A 1 143 ? 17.177 3.111 -3.440 1.00 90.69 143 TYR A C 1
ATOM 1043 O O . TYR A 1 143 ? 16.855 3.253 -2.266 1.00 90.69 143 TYR A O 1
ATOM 1051 N N . GLU A 1 144 ? 18.286 3.649 -3.950 1.00 87.50 144 GLU A N 1
ATOM 1052 C CA . GLU A 1 144 ? 19.184 4.567 -3.245 1.00 87.50 144 GLU A CA 1
ATOM 1053 C C . GLU A 1 144 ? 19.340 5.875 -4.031 1.00 87.50 144 GLU A C 1
ATOM 1055 O O . GLU A 1 144 ? 19.195 5.910 -5.255 1.00 87.50 144 GLU A O 1
ATOM 1060 N N . SER A 1 145 ? 19.643 6.972 -3.331 1.00 88.50 145 SER A N 1
ATOM 1061 C CA . SER A 1 145 ? 19.820 8.291 -3.959 1.00 88.50 145 SER A CA 1
ATOM 1062 C C . SER A 1 145 ? 21.296 8.602 -4.199 1.00 88.50 145 SER A C 1
ATOM 1064 O O . SER A 1 145 ? 22.114 8.469 -3.291 1.00 88.50 145 SER A O 1
ATOM 1066 N N . PHE A 1 146 ? 21.651 9.068 -5.397 1.00 86.12 146 PHE A N 1
ATOM 1067 C CA . PHE A 1 146 ? 23.028 9.429 -5.747 1.00 86.12 146 PHE A CA 1
ATOM 1068 C C . PHE A 1 146 ? 23.085 10.394 -6.940 1.00 86.12 146 PHE A C 1
ATOM 1070 O O . PHE A 1 146 ? 22.104 10.599 -7.653 1.00 86.12 146 PHE A O 1
ATOM 1077 N N . SER A 1 147 ? 24.245 11.005 -7.170 1.00 87.75 147 SER A N 1
ATOM 1078 C CA . SER A 1 147 ? 24.481 11.842 -8.352 1.00 87.75 147 SER A CA 1
ATOM 1079 C C . SER A 1 147 ? 25.130 11.027 -9.463 1.00 87.75 147 SER A C 1
ATOM 1081 O O . SER A 1 147 ? 25.979 10.175 -9.208 1.00 87.75 147 SER A O 1
ATOM 1083 N N . THR A 1 148 ? 24.758 11.308 -10.708 1.00 84.19 148 THR A N 1
ATOM 1084 C CA . THR A 1 148 ? 25.247 10.574 -11.876 1.00 84.19 148 THR A CA 1
ATOM 1085 C C . THR A 1 148 ? 25.578 11.520 -13.021 1.00 84.19 148 THR A C 1
ATOM 1087 O O . THR A 1 148 ? 24.988 12.588 -13.149 1.00 84.19 148 THR A O 1
ATOM 1090 N N . THR A 1 149 ? 26.517 11.117 -13.873 1.00 88.94 149 THR A N 1
ATOM 1091 C CA . THR A 1 149 ? 26.818 11.786 -15.148 1.00 88.94 149 THR A CA 1
ATOM 1092 C C . THR A 1 149 ? 26.231 11.038 -16.346 1.00 88.94 149 THR A C 1
ATOM 1094 O O . THR A 1 149 ? 26.307 11.521 -17.479 1.00 88.94 149 THR A O 1
ATOM 1097 N N . TYR A 1 150 ? 25.639 9.862 -16.111 1.00 85.75 150 TYR A N 1
ATOM 1098 C CA . TYR A 1 150 ? 24.998 9.063 -17.145 1.00 85.75 150 TYR A CA 1
ATOM 1099 C C . TYR A 1 150 ? 23.670 9.669 -17.582 1.00 85.75 150 TYR A C 1
ATOM 1101 O O . TYR A 1 150 ? 23.050 10.473 -16.883 1.00 85.75 150 TYR A O 1
ATOM 1109 N N . ARG A 1 151 ? 23.244 9.269 -18.779 1.00 91.75 151 ARG A N 1
ATOM 1110 C CA . ARG A 1 151 ? 22.020 9.761 -19.396 1.00 91.75 151 ARG A CA 1
ATOM 1111 C C . ARG A 1 151 ? 20.925 8.715 -19.310 1.00 91.75 151 ARG A C 1
ATOM 1113 O O . ARG A 1 151 ? 21.127 7.572 -19.710 1.00 91.75 151 ARG A O 1
ATOM 1120 N N . TYR A 1 152 ? 19.763 9.154 -18.857 1.00 95.81 152 TYR A N 1
ATOM 1121 C CA . TYR A 1 152 ? 18.574 8.338 -18.696 1.00 95.81 152 TYR A CA 1
ATOM 1122 C C . TYR A 1 152 ? 17.372 9.043 -19.312 1.00 95.81 152 TYR A C 1
ATOM 1124 O O . TYR A 1 152 ? 17.332 10.273 -19.396 1.00 95.81 152 TYR A O 1
ATOM 1132 N N . THR A 1 153 ? 16.371 8.266 -19.711 1.00 96.56 153 THR A N 1
ATOM 1133 C CA . THR A 1 153 ? 15.026 8.789 -19.961 1.00 96.56 153 THR A CA 1
ATOM 1134 C C . THR A 1 153 ? 14.187 8.564 -18.700 1.00 96.56 153 THR A C 1
ATOM 1136 O O . THR A 1 153 ? 13.924 7.408 -18.365 1.00 96.56 153 THR A O 1
ATOM 1139 N N . PRO A 1 154 ? 13.762 9.616 -17.979 1.00 95.50 154 PRO A N 1
ATOM 1140 C CA . PRO A 1 154 ? 12.889 9.459 -16.819 1.00 95.50 154 PRO A CA 1
ATOM 1141 C C . PRO A 1 154 ? 11.511 8.939 -17.240 1.00 95.50 154 PRO A C 1
ATOM 1143 O O . PRO A 1 154 ? 10.876 9.509 -18.133 1.00 95.50 154 PRO A O 1
ATOM 1146 N N . LEU A 1 155 ? 11.042 7.876 -16.589 1.00 96.44 155 LEU A N 1
ATOM 1147 C CA . LEU A 1 155 ? 9.742 7.265 -16.873 1.00 96.44 155 LEU A CA 1
ATOM 1148 C C . LEU A 1 155 ? 8.732 7.552 -15.770 1.00 96.44 155 LEU A C 1
ATOM 1150 O O . LEU A 1 155 ? 7.557 7.767 -16.053 1.00 96.44 155 LEU A O 1
ATOM 1154 N N . GLY A 1 156 ? 9.186 7.577 -14.524 1.00 95.12 156 GLY A N 1
ATOM 1155 C CA . GLY A 1 156 ? 8.333 7.795 -13.374 1.00 95.12 156 GLY A CA 1
ATOM 1156 C C . GLY A 1 156 ? 9.104 7.681 -12.074 1.00 95.12 156 GLY A C 1
ATOM 1157 O O . GLY A 1 156 ? 10.336 7.667 -12.065 1.00 95.12 156 GLY A O 1
ATOM 1158 N N . ARG A 1 157 ? 8.367 7.590 -10.973 1.00 94.50 157 ARG A N 1
ATOM 1159 C CA . ARG A 1 157 ? 8.945 7.451 -9.642 1.00 94.50 157 ARG A CA 1
ATOM 1160 C C . ARG A 1 157 ? 7.964 6.797 -8.678 1.00 94.50 157 ARG A C 1
ATOM 1162 O O . ARG A 1 157 ? 6.777 7.103 -8.719 1.00 94.50 157 ARG A O 1
ATOM 1169 N N . VAL A 1 158 ? 8.464 5.938 -7.799 1.00 92.31 158 VAL A N 1
ATOM 1170 C CA . VAL A 1 158 ? 7.763 5.478 -6.595 1.00 92.31 158 VAL A CA 1
ATOM 1171 C C . VAL A 1 158 ? 7.615 6.660 -5.632 1.00 92.31 158 VAL A C 1
ATOM 1173 O O . VAL A 1 158 ? 8.608 7.260 -5.223 1.00 92.31 158 VAL A O 1
ATOM 1176 N N . GLU A 1 159 ? 6.376 7.032 -5.316 1.00 79.75 159 GLU A N 1
ATOM 1177 C CA . GLU A 1 159 ? 6.053 8.205 -4.495 1.00 79.75 159 GLU A CA 1
ATOM 1178 C C . GLU A 1 159 ? 6.357 7.957 -3.010 1.00 79.75 159 GLU A C 1
ATOM 1180 O O . GLU A 1 159 ? 6.884 8.850 -2.346 1.00 79.75 159 GLU A O 1
ATOM 1185 N N . ASP A 1 160 ? 6.098 6.735 -2.529 1.00 70.00 160 ASP A N 1
ATOM 1186 C CA . ASP A 1 160 ? 6.399 6.275 -1.167 1.00 70.00 160 ASP A CA 1
ATOM 1187 C C . ASP A 1 160 ? 7.482 5.184 -1.207 1.00 70.00 160 ASP A C 1
ATOM 1189 O O . ASP A 1 160 ? 7.205 3.995 -1.336 1.00 70.00 160 ASP A O 1
ATOM 1193 N N . ALA A 1 161 ? 8.749 5.607 -1.203 1.00 71.06 161 ALA A N 1
ATOM 1194 C CA . ALA A 1 161 ? 9.909 4.716 -1.288 1.00 71.06 161 ALA A CA 1
ATOM 1195 C C . ALA A 1 161 ? 10.426 4.082 0.036 1.00 71.06 161 ALA A C 1
ATOM 1197 O O . ALA A 1 161 ? 11.263 3.178 -0.064 1.00 71.06 161 ALA A O 1
ATOM 1198 N N . PRO A 1 162 ? 10.029 4.484 1.268 1.00 79.94 162 PRO A N 1
ATOM 1199 C CA . PRO A 1 162 ? 10.394 3.750 2.482 1.00 79.94 162 PRO A CA 1
ATOM 1200 C C . PRO A 1 162 ? 10.050 2.256 2.384 1.00 79.94 162 PRO A C 1
ATOM 1202 O O . PRO A 1 162 ? 8.958 1.877 1.973 1.00 79.94 162 PRO A O 1
ATOM 1205 N N . GLY A 1 163 ? 11.002 1.391 2.741 1.00 83.69 163 GLY A N 1
ATOM 1206 C CA . GLY A 1 163 ? 10.845 -0.065 2.647 1.00 83.69 163 GLY A CA 1
ATOM 1207 C C . GLY A 1 163 ? 10.993 -0.650 1.236 1.00 83.69 163 GLY A C 1
ATOM 1208 O O . GLY A 1 163 ? 11.021 -1.871 1.100 1.00 83.69 163 GLY A O 1
ATOM 1209 N N . LEU A 1 164 ? 11.153 0.176 0.191 1.00 89.25 164 LEU A N 1
ATOM 1210 C CA . LEU A 1 164 ? 11.389 -0.305 -1.175 1.00 89.25 164 LEU A CA 1
ATOM 1211 C C . LEU A 1 164 ? 12.690 -1.111 -1.269 1.00 89.25 164 LEU A C 1
ATOM 1213 O O . LEU A 1 164 ? 12.696 -2.195 -1.842 1.00 89.25 164 LEU A O 1
ATOM 1217 N N . ALA A 1 165 ? 13.778 -0.610 -0.675 1.00 88.81 165 ALA A N 1
ATOM 1218 C CA . ALA A 1 165 ? 15.069 -1.300 -0.657 1.00 88.81 165 ALA A CA 1
ATOM 1219 C C . ALA A 1 165 ? 14.979 -2.675 0.031 1.00 88.81 165 ALA A C 1
ATOM 1221 O O . ALA A 1 165 ? 15.500 -3.663 -0.485 1.00 88.81 165 ALA A O 1
ATOM 1222 N N . ASP A 1 166 ? 14.256 -2.754 1.153 1.00 88.38 166 ASP A N 1
ATOM 1223 C CA . ASP A 1 166 ? 14.051 -4.006 1.888 1.00 88.38 166 ASP A CA 1
ATOM 1224 C C . ASP A 1 166 ? 13.230 -5.013 1.068 1.00 88.38 166 ASP A C 1
ATOM 1226 O O . ASP A 1 166 ? 13.591 -6.189 0.996 1.00 88.38 166 ASP A O 1
ATOM 1230 N N . ALA A 1 167 ? 12.167 -4.549 0.401 1.00 87.75 167 ALA A N 1
ATOM 1231 C CA . ALA A 1 167 ? 11.313 -5.378 -0.451 1.00 87.75 167 ALA A CA 1
ATOM 1232 C C . ALA A 1 167 ? 12.053 -5.916 -1.684 1.00 87.75 167 ALA A C 1
ATOM 1234 O O . ALA A 1 167 ? 11.841 -7.051 -2.113 1.00 87.75 167 ALA A O 1
ATOM 1235 N N . LEU A 1 168 ? 12.927 -5.087 -2.257 1.00 91.06 168 LEU A N 1
ATOM 1236 C CA . LEU A 1 168 ? 13.765 -5.425 -3.401 1.00 91.06 168 LEU A CA 1
ATOM 1237 C C . LEU A 1 168 ? 14.905 -6.387 -3.030 1.00 91.06 168 LEU A C 1
ATOM 1239 O O . LEU A 1 168 ? 15.354 -7.163 -3.880 1.00 91.06 168 LEU A O 1
ATOM 1243 N N . GLY A 1 169 ? 15.383 -6.339 -1.784 1.00 89.75 169 GLY A N 1
ATOM 1244 C CA . GLY A 1 169 ? 16.485 -7.157 -1.282 1.00 89.75 169 GLY A CA 1
ATOM 1245 C C . GLY A 1 169 ? 17.794 -6.965 -2.061 1.00 89.75 169 GLY A C 1
ATOM 1246 O O . GLY A 1 169 ? 17.924 -6.068 -2.886 1.00 89.75 169 GLY A O 1
ATOM 1247 N N . SER A 1 170 ? 18.777 -7.841 -1.837 1.00 88.31 170 SER A N 1
ATOM 1248 C CA . SER A 1 170 ? 20.120 -7.764 -2.451 1.00 88.31 170 SER A CA 1
ATOM 1249 C C . SER A 1 170 ? 20.345 -8.711 -3.641 1.00 88.31 170 SER A C 1
ATOM 1251 O O . SER A 1 170 ? 21.470 -8.860 -4.115 1.00 88.31 170 SER A O 1
ATOM 1253 N N . GLY A 1 171 ? 19.299 -9.407 -4.096 1.00 88.12 171 GLY A N 1
ATOM 1254 C CA . GLY A 1 171 ? 19.353 -10.369 -5.202 1.00 88.12 171 GLY A CA 1
ATOM 1255 C C . GLY A 1 171 ? 18.447 -9.983 -6.369 1.00 88.12 171 GLY A C 1
ATOM 1256 O O . GLY A 1 171 ? 17.797 -8.941 -6.343 1.00 88.12 171 GLY A O 1
ATOM 1257 N N . GLY A 1 172 ? 18.390 -10.828 -7.399 1.00 90.38 172 GLY A N 1
ATOM 1258 C CA . GLY A 1 172 ? 17.373 -10.679 -8.442 1.00 90.38 172 GLY A CA 1
ATOM 1259 C C . GLY A 1 172 ? 15.966 -10.899 -7.875 1.00 90.38 172 GLY A C 1
ATOM 1260 O O . GLY A 1 172 ? 15.791 -11.726 -6.977 1.00 90.38 172 GLY A O 1
ATOM 1261 N N . VAL A 1 173 ? 14.981 -10.152 -8.372 1.00 95.44 173 VAL A N 1
ATOM 1262 C CA . VAL A 1 173 ? 13.602 -10.198 -7.876 1.00 95.44 173 VAL A CA 1
ATOM 1263 C C . VAL A 1 173 ? 12.592 -9.893 -8.982 1.00 95.44 173 VAL A C 1
ATOM 1265 O O . VAL A 1 173 ? 12.819 -9.028 -9.829 1.00 95.44 173 VAL A O 1
ATOM 1268 N N . ALA A 1 174 ? 11.453 -10.582 -8.943 1.00 94.94 174 ALA A N 1
ATOM 1269 C CA . ALA A 1 174 ? 10.310 -10.289 -9.793 1.00 94.94 174 ALA A CA 1
ATOM 1270 C C . ALA A 1 174 ? 9.617 -8.998 -9.333 1.00 94.94 174 ALA A C 1
ATOM 1272 O O . ALA A 1 174 ? 9.137 -8.908 -8.198 1.00 94.94 174 ALA A O 1
ATOM 1273 N N . VAL A 1 175 ? 9.522 -8.014 -10.224 1.00 96.31 175 VAL A N 1
ATOM 1274 C CA . VAL A 1 175 ? 8.817 -6.751 -9.989 1.00 96.31 175 VAL A CA 1
ATOM 1275 C C . VAL A 1 175 ? 7.657 -6.646 -10.968 1.00 96.31 175 VAL A C 1
ATOM 1277 O O . VAL A 1 175 ? 7.838 -6.763 -12.178 1.00 96.31 175 VAL A O 1
ATOM 1280 N N . SER A 1 176 ? 6.453 -6.436 -10.444 1.00 95.19 176 SER A N 1
ATOM 1281 C CA . SER A 1 176 ? 5.237 -6.276 -11.242 1.00 95.19 176 SER A CA 1
ATOM 1282 C C . SER A 1 176 ? 4.810 -4.819 -11.291 1.00 95.19 176 SER A C 1
ATOM 1284 O O . SER A 1 176 ? 4.705 -4.162 -10.261 1.00 95.19 176 SER A O 1
ATOM 1286 N N . PHE A 1 177 ? 4.517 -4.328 -12.485 1.00 95.62 177 PHE A N 1
ATOM 1287 C CA . PHE A 1 177 ? 4.066 -2.973 -12.760 1.00 95.62 177 PHE A CA 1
ATOM 1288 C C . PHE A 1 177 ? 2.653 -3.030 -13.341 1.00 95.62 177 PHE A C 1
ATOM 1290 O O . PHE A 1 177 ? 2.391 -3.780 -14.282 1.00 95.62 177 PHE A O 1
ATOM 1297 N N . ALA A 1 178 ? 1.730 -2.230 -12.816 1.00 93.25 178 ALA A N 1
ATOM 1298 C CA . ALA A 1 178 ? 0.368 -2.137 -13.337 1.00 93.25 178 ALA A CA 1
ATOM 1299 C C . ALA A 1 178 ? -0.160 -0.711 -13.204 1.00 93.25 178 ALA A C 1
ATOM 1301 O O . ALA A 1 178 ? 0.043 -0.082 -12.168 1.00 93.25 178 ALA A O 1
ATOM 1302 N N . LEU A 1 179 ? -0.862 -0.198 -14.220 1.00 90.31 179 LEU A N 1
ATOM 1303 C CA . LEU A 1 179 ? -1.542 1.090 -14.079 1.00 90.31 179 LEU A CA 1
ATOM 1304 C C . LEU A 1 179 ? -2.561 1.020 -12.944 1.00 90.31 179 LEU A C 1
ATOM 1306 O O . LEU A 1 179 ? -3.303 0.044 -12.793 1.00 90.31 179 LEU A O 1
ATOM 1310 N N . GLU A 1 180 ? -2.615 2.089 -12.167 1.00 78.88 180 GLU A N 1
ATOM 1311 C CA . GLU A 1 180 ? -3.734 2.313 -11.280 1.00 78.88 180 GLU A CA 1
ATOM 1312 C C . GLU A 1 180 ? -4.931 2.726 -12.143 1.00 78.88 180 GLU A C 1
ATOM 1314 O O . GLU A 1 180 ? -4.860 3.661 -12.944 1.00 78.88 180 GLU A O 1
ATOM 1319 N N . SER A 1 181 ? -6.021 1.966 -12.059 1.00 66.81 181 SER A N 1
ATOM 1320 C CA . SER A 1 181 ? -7.212 2.253 -12.851 1.00 66.81 181 SER A CA 1
ATOM 1321 C C . SER A 1 181 ? -7.795 3.594 -12.413 1.00 66.81 181 SER A C 1
ATOM 1323 O O . SER A 1 181 ? -8.197 3.750 -11.262 1.00 66.81 181 SER A O 1
ATOM 1325 N N . ALA A 1 182 ? -7.887 4.547 -13.342 1.00 43.47 182 ALA A N 1
ATOM 1326 C CA . ALA A 1 182 ? -8.616 5.796 -13.153 1.00 43.47 182 ALA A CA 1
ATOM 1327 C C . ALA A 1 182 ? -10.134 5.534 -13.196 1.00 43.47 182 ALA A C 1
ATOM 1329 O O . ALA A 1 182 ? -10.808 5.884 -14.158 1.00 43.47 182 ALA A O 1
ATOM 1330 N N . ALA A 1 183 ? -10.649 4.840 -12.183 1.00 32.03 183 ALA A N 1
ATOM 1331 C CA . ALA A 1 183 ? -12.055 4.718 -11.810 1.00 32.03 183 ALA A CA 1
ATOM 1332 C C . ALA A 1 183 ? -12.138 3.813 -10.573 1.00 32.03 183 ALA A C 1
ATOM 1334 O O . ALA A 1 183 ? -11.546 2.732 -10.559 1.00 32.03 183 ALA A O 1
ATOM 1335 N N . GLY A 1 184 ? -12.919 4.227 -9.570 1.00 32.88 184 GLY A N 1
ATOM 1336 C CA . GLY A 1 184 ? -13.445 3.307 -8.559 1.00 32.88 184 GLY A CA 1
ATOM 1337 C C . GLY A 1 184 ? -14.169 2.108 -9.201 1.00 32.88 184 GLY A C 1
ATOM 1338 O O . GLY A 1 184 ? -14.461 2.115 -10.400 1.00 32.88 184 GLY A O 1
ATOM 1339 N N . PRO A 1 185 ? -14.430 1.047 -8.427 1.00 44.19 185 PRO A N 1
ATOM 1340 C CA . PRO A 1 185 ? -14.539 -0.308 -8.944 1.00 44.19 185 PRO A CA 1
ATOM 1341 C C . PRO A 1 185 ? -15.807 -0.519 -9.779 1.00 44.19 185 PRO A C 1
ATOM 1343 O O . PRO A 1 185 ? -16.910 -0.166 -9.367 1.00 44.19 185 PRO A O 1
ATOM 1346 N N . ALA A 1 186 ? -15.652 -1.198 -10.915 1.00 30.86 186 ALA A N 1
ATOM 1347 C CA . ALA A 1 186 ? -16.714 -1.974 -11.545 1.00 30.86 186 ALA A CA 1
ATOM 1348 C C . ALA A 1 186 ? -16.288 -3.458 -11.526 1.00 30.86 186 ALA A C 1
ATOM 1350 O O . ALA A 1 186 ? -15.160 -3.760 -11.922 1.00 30.86 186 ALA A O 1
ATOM 1351 N N . PRO A 1 187 ? -17.131 -4.381 -11.025 1.00 41.62 187 PRO A N 1
ATOM 1352 C CA . PRO A 1 187 ? -16.733 -5.753 -10.740 1.00 41.62 187 PRO A CA 1
ATOM 1353 C C . PRO A 1 187 ? -16.892 -6.698 -11.938 1.00 41.62 187 PRO A C 1
ATOM 1355 O O . PRO A 1 187 ? -17.853 -6.606 -12.703 1.00 41.62 187 PRO A O 1
ATOM 1358 N N . GLY A 1 188 ? -16.013 -7.705 -11.968 1.00 35.00 188 GLY A N 1
ATOM 1359 C CA . GLY A 1 188 ? -16.207 -8.991 -12.646 1.00 35.00 188 GLY A CA 1
ATOM 1360 C C . GLY A 1 188 ? -15.557 -9.077 -14.028 1.00 35.00 188 GLY A C 1
ATOM 1361 O O . GLY A 1 188 ? -15.590 -8.123 -14.791 1.00 35.00 188 GLY A O 1
ATOM 1362 N N . LYS A 1 189 ? -14.966 -10.188 -14.468 1.00 38.53 189 LYS A N 1
ATOM 1363 C CA . LYS A 1 189 ? -14.787 -11.587 -14.016 1.00 38.53 189 LYS A CA 1
ATOM 1364 C C . LYS A 1 189 ? -13.512 -12.049 -14.764 1.00 38.53 189 LYS A C 1
ATOM 1366 O O . LYS A 1 189 ? -13.243 -11.515 -15.833 1.00 38.53 189 LYS A O 1
ATOM 1371 N N . GLU A 1 190 ? -12.653 -12.944 -14.302 1.00 41.66 190 GLU A N 1
ATOM 1372 C CA . GLU A 1 190 ? -12.869 -14.334 -13.897 1.00 41.66 190 GLU A CA 1
ATOM 1373 C C . GLU A 1 190 ? -11.496 -14.800 -13.368 1.00 41.66 190 GLU A C 1
ATOM 1375 O O . GLU A 1 190 ? -10.479 -14.545 -14.000 1.00 41.66 190 GLU A O 1
ATOM 1380 N N . GLU A 1 191 ? -11.398 -15.343 -12.161 1.00 38.38 191 GLU A N 1
ATOM 1381 C CA . GLU A 1 191 ? -11.335 -16.797 -12.055 1.00 38.38 191 GLU A CA 1
ATOM 1382 C C . GLU A 1 191 ? -12.297 -17.297 -10.974 1.00 38.38 191 GLU A C 1
ATOM 1384 O O . GLU A 1 191 ? -12.168 -17.030 -9.778 1.00 38.38 191 GLU A O 1
ATOM 1389 N N . ALA A 1 192 ? -13.332 -17.981 -11.449 1.00 39.28 192 ALA A N 1
ATOM 1390 C CA . ALA A 1 192 ? -14.285 -18.703 -10.638 1.00 39.28 192 ALA A CA 1
ATOM 1391 C C . ALA A 1 192 ? -13.676 -20.044 -10.213 1.00 39.28 192 ALA A C 1
ATOM 1393 O O . ALA A 1 192 ? -13.364 -20.866 -11.064 1.00 39.28 192 ALA A O 1
ATOM 1394 N N . ASP A 1 193 ? -13.559 -20.278 -8.909 1.00 35.03 193 ASP A N 1
ATOM 1395 C CA . ASP A 1 193 ? -14.289 -21.351 -8.222 1.00 35.03 193 ASP A CA 1
ATOM 1396 C C . ASP A 1 193 ? -13.957 -21.315 -6.725 1.00 35.03 193 ASP A C 1
ATOM 1398 O O . ASP A 1 193 ? -12.924 -21.804 -6.270 1.00 35.03 193 ASP A O 1
ATOM 1402 N N . ARG A 1 194 ? -14.849 -20.689 -5.956 1.00 42.59 194 ARG A N 1
ATOM 1403 C CA . ARG A 1 194 ? -15.488 -21.305 -4.787 1.00 42.59 194 ARG A CA 1
ATOM 1404 C C . ARG A 1 194 ? -16.590 -20.377 -4.306 1.00 42.59 194 ARG A C 1
ATOM 1406 O O . ARG A 1 194 ? -16.361 -19.388 -3.619 1.00 42.59 194 ARG A O 1
ATOM 1413 N N . THR A 1 195 ? -17.817 -20.747 -4.642 1.00 39.56 195 THR A N 1
ATOM 1414 C CA . THR A 1 195 ? -19.017 -20.335 -3.918 1.00 39.56 195 THR A CA 1
ATOM 1415 C C . THR A 1 195 ? -18.872 -20.661 -2.431 1.00 39.56 195 THR A C 1
ATOM 1417 O O . THR A 1 195 ? -19.055 -21.799 -1.997 1.00 39.56 195 THR A O 1
ATOM 1420 N N . LYS A 1 196 ? -18.575 -19.633 -1.651 1.00 36.34 196 LYS A N 1
ATOM 1421 C CA . LYS A 1 196 ? -19.285 -19.315 -0.417 1.00 36.34 196 LYS A CA 1
ATOM 1422 C C . LYS A 1 196 ? -19.694 -17.859 -0.582 1.00 36.34 196 LYS A C 1
ATOM 1424 O O . LYS A 1 196 ? -18.897 -17.076 -1.088 1.00 36.34 196 LYS A O 1
ATOM 1429 N N . GLU A 1 197 ? -20.922 -17.511 -0.223 1.00 43.22 197 GLU A N 1
ATOM 1430 C CA . GLU A 1 197 ? -21.242 -16.116 0.073 1.00 43.22 197 GLU A CA 1
ATOM 1431 C C . GLU A 1 197 ? -20.131 -15.632 1.011 1.00 43.22 197 GLU A C 1
ATOM 1433 O O . GLU A 1 197 ? -19.928 -16.210 2.081 1.00 43.22 197 GLU A O 1
ATOM 1438 N N . ALA A 1 198 ? -19.280 -14.724 0.529 1.00 45.22 198 ALA A N 1
ATOM 1439 C CA . ALA A 1 198 ? -18.262 -14.127 1.368 1.00 45.22 198 ALA A CA 1
ATOM 1440 C C . ALA A 1 198 ? -19.042 -13.268 2.354 1.00 45.22 198 ALA A C 1
ATOM 1442 O O . ALA A 1 198 ? -19.474 -12.171 2.012 1.00 45.22 198 ALA A O 1
ATOM 1443 N N . GLU A 1 199 ? -19.322 -13.832 3.526 1.00 57.94 199 GLU A N 1
ATOM 1444 C CA . GLU A 1 199 ? -19.822 -13.091 4.672 1.00 57.94 199 GLU A CA 1
ATOM 1445 C C . GLU A 1 199 ? -18.816 -11.962 4.913 1.00 57.94 199 GLU A C 1
ATOM 1447 O O . GLU A 1 199 ? -17.696 -12.185 5.379 1.00 57.94 199 GLU A O 1
ATOM 1452 N N . THR A 1 200 ? -19.161 -10.756 4.465 1.00 74.62 200 THR A N 1
ATOM 1453 C CA . THR A 1 200 ? -18.347 -9.566 4.684 1.00 74.62 200 THR A CA 1
ATOM 1454 C C . THR A 1 200 ? -18.343 -9.311 6.184 1.00 74.62 200 THR A C 1
ATOM 1456 O O . THR A 1 200 ? -19.374 -8.933 6.737 1.00 74.62 200 THR A O 1
ATOM 1459 N N . MET A 1 201 ? -17.214 -9.549 6.855 1.00 92.50 201 MET A N 1
ATOM 1460 C CA . MET A 1 201 ? -17.093 -9.313 8.293 1.00 92.50 201 MET A CA 1
ATOM 1461 C C . MET A 1 201 ? -17.173 -7.812 8.546 1.00 92.50 201 MET A C 1
ATOM 1463 O O . MET A 1 201 ? -16.265 -7.066 8.186 1.00 92.50 201 MET A O 1
ATOM 1467 N N . ARG A 1 202 ? -18.261 -7.355 9.160 1.00 96.38 202 ARG A N 1
ATOM 1468 C CA . ARG A 1 202 ? -18.440 -5.949 9.524 1.00 96.38 202 ARG A CA 1
ATOM 1469 C C . ARG A 1 202 ? -18.504 -5.785 11.024 1.00 96.38 202 ARG A C 1
ATOM 1471 O O . ARG A 1 202 ? -19.021 -6.649 11.729 1.00 96.38 202 ARG A O 1
ATOM 1478 N N . ILE A 1 203 ? -17.986 -4.663 11.503 1.00 97.62 203 ILE A N 1
ATOM 1479 C CA . ILE A 1 203 ? -18.035 -4.305 12.916 1.00 97.62 203 ILE A CA 1
ATOM 1480 C C . ILE A 1 203 ? -18.617 -2.906 13.074 1.00 97.62 203 ILE A C 1
ATOM 1482 O O . ILE A 1 203 ? -18.291 -1.994 12.313 1.00 97.62 203 ILE A O 1
ATOM 1486 N N . SER A 1 204 ? -19.480 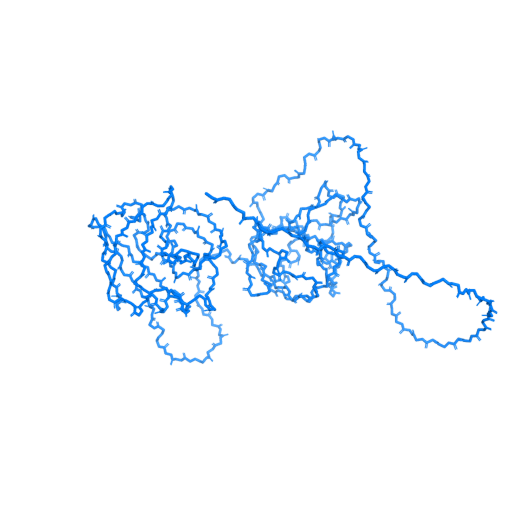-2.739 14.066 1.00 96.94 204 SER A N 1
ATOM 1487 C CA . SER A 1 204 ? -19.998 -1.448 14.497 1.00 96.94 204 SER A CA 1
ATOM 1488 C C . SER A 1 204 ? -19.224 -1.008 15.726 1.00 96.94 204 SER A C 1
ATOM 1490 O O . SER A 1 204 ? -19.194 -1.744 16.711 1.00 96.94 204 SER A O 1
ATOM 1492 N N . VAL A 1 205 ? -18.633 0.183 15.675 1.00 97.75 205 VAL A N 1
ATOM 1493 C CA . VAL A 1 205 ? -18.026 0.859 16.826 1.00 97.75 205 VAL A CA 1
ATOM 1494 C C . VAL A 1 205 ? -18.951 1.998 17.230 1.00 97.75 205 VAL A C 1
ATOM 1496 O O . VAL A 1 205 ? -19.184 2.913 16.438 1.00 97.75 205 VAL A O 1
ATOM 1499 N N . THR A 1 206 ? -19.481 1.949 18.448 1.00 95.19 206 THR A N 1
ATOM 1500 C CA . THR A 1 206 ? -20.392 2.964 18.981 1.00 95.19 206 THR A CA 1
ATOM 1501 C C . THR A 1 206 ? -19.790 3.604 20.226 1.00 95.19 206 THR A C 1
ATOM 1503 O O . THR A 1 206 ? -19.590 2.934 21.234 1.00 95.19 206 THR A O 1
ATOM 1506 N N . ALA A 1 207 ? -19.532 4.911 20.170 1.00 92.38 207 ALA A N 1
ATOM 1507 C CA . ALA A 1 207 ? -19.033 5.708 21.292 1.00 92.38 207 ALA A CA 1
ATOM 1508 C C . ALA A 1 207 ? -19.621 7.122 21.234 1.00 92.38 207 ALA A C 1
ATOM 1510 O O . ALA A 1 207 ? -19.887 7.651 20.153 1.00 92.38 207 ALA A O 1
ATOM 1511 N N . SER A 1 208 ? -19.854 7.747 22.390 1.00 86.75 208 SER A N 1
ATOM 1512 C CA . SER A 1 208 ? -20.406 9.114 22.484 1.00 86.75 208 SER A CA 1
ATOM 1513 C C . SER A 1 208 ? -21.719 9.339 21.709 1.00 86.75 208 SER A C 1
ATOM 1515 O O . SER A 1 208 ? -22.006 10.446 21.262 1.00 86.75 208 SER A O 1
ATOM 1517 N N . GLY A 1 209 ? -22.531 8.287 21.538 1.00 87.00 209 GLY A N 1
ATOM 1518 C CA . GLY A 1 209 ? -23.777 8.321 20.757 1.00 87.00 209 GLY A CA 1
ATOM 1519 C C . GLY A 1 209 ? -23.587 8.295 19.234 1.00 87.00 209 GLY A C 1
ATOM 1520 O O . GLY A 1 209 ? -24.576 8.265 18.504 1.00 87.00 209 GLY A O 1
ATOM 1521 N N . ASN A 1 210 ? -22.343 8.262 18.757 1.00 90.44 210 ASN A N 1
ATOM 1522 C CA . ASN A 1 210 ? -21.984 8.149 17.349 1.00 90.44 210 ASN A CA 1
ATOM 1523 C C . ASN A 1 210 ? -21.636 6.703 17.008 1.00 90.44 210 ASN A C 1
ATOM 1525 O O . ASN A 1 210 ? -21.210 5.938 17.870 1.00 90.44 210 ASN A O 1
ATOM 1529 N N . THR A 1 211 ? -21.837 6.313 15.752 1.00 92.44 211 THR A N 1
ATOM 1530 C CA . THR A 1 211 ? -21.562 4.950 15.284 1.00 92.44 211 THR A CA 1
ATOM 1531 C C . THR A 1 211 ? -20.811 4.984 13.966 1.00 92.44 211 THR A C 1
ATOM 1533 O O . THR 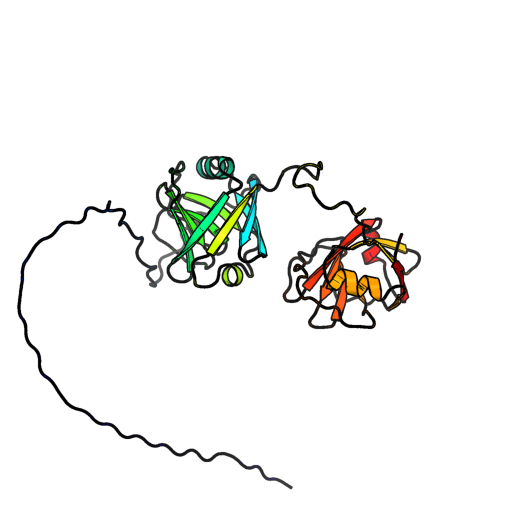A 1 211 ? -21.216 5.685 13.038 1.00 92.44 211 THR A O 1
ATOM 1536 N N . VAL A 1 212 ? -19.741 4.197 13.891 1.00 94.50 212 VAL A N 1
ATOM 1537 C CA . VAL A 1 212 ? -18.942 3.985 12.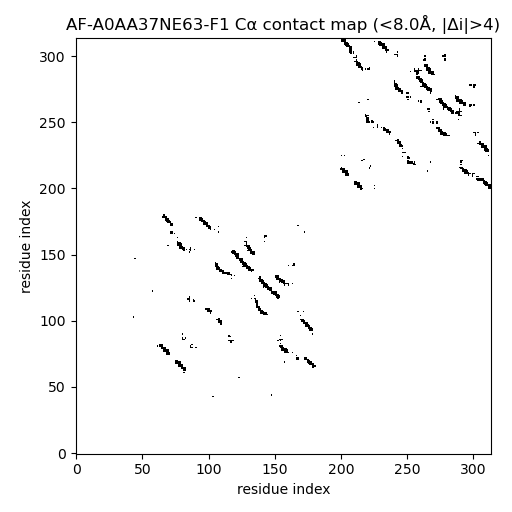684 1.00 94.50 212 VAL A CA 1
ATOM 1538 C C . VAL A 1 212 ? -18.991 2.508 12.333 1.00 94.50 212 VAL A C 1
ATOM 1540 O O . VAL A 1 212 ? -18.792 1.648 13.191 1.00 94.50 212 VAL A O 1
ATOM 1543 N N . LEU A 1 213 ? -19.282 2.220 11.068 1.00 94.62 213 LEU A N 1
ATOM 1544 C CA . LEU A 1 213 ? -19.323 0.865 10.535 1.00 94.62 213 LEU A CA 1
ATOM 1545 C C . LEU A 1 213 ? -18.035 0.616 9.761 1.00 94.62 213 LEU A C 1
ATOM 1547 O O . LEU A 1 213 ? -17.760 1.328 8.796 1.00 94.62 213 LEU A O 1
ATOM 1551 N N . PHE A 1 214 ? -17.284 -0.405 10.153 1.00 97.75 214 PHE A N 1
ATOM 1552 C CA . PHE A 1 214 ? -16.085 -0.848 9.453 1.00 97.75 214 PHE A CA 1
ATOM 1553 C C . PHE A 1 214 ? -16.346 -2.173 8.749 1.00 97.75 214 PHE A C 1
ATOM 1555 O O . PHE A 1 214 ? -16.967 -3.077 9.309 1.00 97.75 214 PHE A O 1
ATOM 1562 N N . GLU A 1 215 ? -15.841 -2.295 7.529 1.00 96.94 215 GLU A N 1
ATOM 1563 C CA . GLU A 1 215 ? -15.709 -3.567 6.832 1.00 96.94 215 GLU A CA 1
ATOM 1564 C C . GLU A 1 215 ? -14.286 -4.083 7.022 1.00 96.94 215 GLU A C 1
ATOM 1566 O O . GLU A 1 215 ? -13.312 -3.386 6.728 1.00 96.94 215 GLU A O 1
ATOM 1571 N N . LEU A 1 216 ? -14.178 -5.289 7.574 1.00 96.69 216 LEU A N 1
ATOM 1572 C CA . LEU A 1 216 ? -12.913 -5.949 7.837 1.00 96.69 216 LEU A CA 1
ATOM 1573 C C . LEU A 1 216 ? -12.443 -6.730 6.610 1.00 96.69 216 LEU A C 1
ATOM 1575 O O . LEU A 1 216 ? -13.240 -7.330 5.887 1.00 96.69 216 LEU A O 1
ATOM 1579 N N . ASN A 1 217 ? -11.129 -6.766 6.413 1.00 94.38 217 ASN A N 1
ATOM 1580 C CA . ASN A 1 217 ? -10.507 -7.634 5.422 1.00 94.38 217 ASN A CA 1
ATOM 1581 C C . ASN A 1 217 ? -10.480 -9.100 5.899 1.00 94.38 217 ASN A C 1
ATOM 1583 O O . ASN A 1 217 ? -10.865 -9.435 7.020 1.00 94.38 217 ASN A O 1
ATOM 1587 N N . ASP A 1 218 ? -10.017 -10.006 5.043 1.00 92.31 218 ASP A N 1
ATOM 1588 C CA . ASP A 1 218 ? -9.966 -11.442 5.318 1.00 92.31 218 ASP A CA 1
ATOM 1589 C C . ASP A 1 218 ? -8.681 -11.895 6.033 1.00 92.31 218 ASP A C 1
ATOM 1591 O O . ASP A 1 218 ? -8.436 -13.104 6.158 1.00 92.31 218 ASP A O 1
ATOM 1595 N N . SER A 1 219 ? -7.882 -10.954 6.544 1.00 94.06 219 SER A N 1
ATOM 1596 C CA . SER A 1 219 ? -6.631 -11.255 7.234 1.00 94.06 219 SER A CA 1
ATOM 1597 C C . SER A 1 219 ? -6.846 -12.001 8.549 1.00 94.06 219 SER A C 1
ATOM 1599 O O . SER A 1 219 ? -7.927 -12.017 9.151 1.00 94.06 219 SER A O 1
ATOM 1601 N N . ARG A 1 22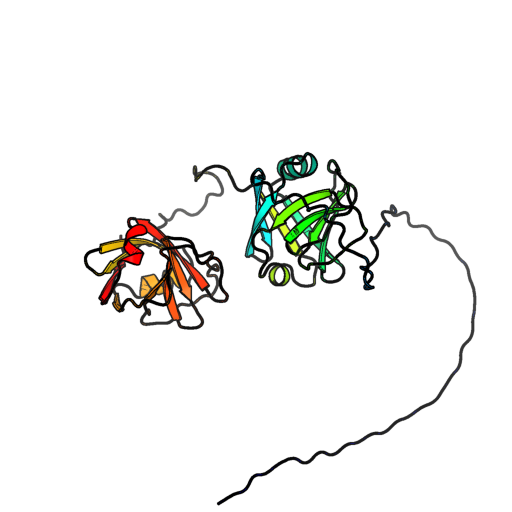0 ? -5.770 -12.625 9.025 1.00 94.19 220 ARG A N 1
ATOM 1602 C CA . ARG A 1 220 ? -5.755 -13.334 10.304 1.00 94.19 220 ARG A CA 1
ATOM 1603 C C . ARG A 1 220 ? -6.015 -12.391 11.478 1.00 94.19 220 ARG A C 1
ATOM 1605 O O . ARG A 1 220 ? -6.810 -12.741 12.349 1.00 94.19 220 ARG A O 1
ATOM 1612 N N . ALA A 1 221 ? -5.430 -11.191 11.463 1.00 96.75 221 ALA A N 1
ATOM 1613 C CA . ALA A 1 221 ? -5.640 -10.196 12.508 1.00 96.75 221 ALA A CA 1
ATOM 1614 C C . ALA A 1 221 ? -7.090 -9.690 12.532 1.00 96.75 221 ALA A C 1
ATOM 1616 O O . ALA A 1 221 ? -7.692 -9.611 13.600 1.00 96.75 221 ALA A O 1
ATOM 1617 N N . ALA A 1 222 ? -7.684 -9.425 11.364 1.00 97.06 222 ALA A N 1
ATOM 1618 C CA . ALA A 1 222 ? -9.080 -9.005 11.257 1.00 97.06 222 ALA A CA 1
ATOM 1619 C C . ALA A 1 222 ? -10.050 -10.070 11.794 1.00 97.06 222 ALA A C 1
ATOM 1621 O O . ALA A 1 222 ? -10.921 -9.770 12.611 1.00 97.06 222 ALA A O 1
ATOM 1622 N N . LYS A 1 223 ? -9.847 -11.338 11.413 1.00 95.56 223 LYS A N 1
ATOM 1623 C CA . LYS A 1 223 ? -10.616 -12.478 11.943 1.00 95.56 223 LYS A CA 1
ATOM 1624 C C . LYS A 1 223 ? -10.432 -12.646 13.451 1.00 95.56 223 LYS A C 1
ATOM 1626 O O . LYS A 1 223 ? -11.393 -12.954 14.150 1.00 95.56 223 LYS A O 1
ATOM 1631 N N . ALA A 1 224 ? -9.214 -12.441 13.954 1.00 96.50 224 ALA A N 1
ATOM 1632 C CA . ALA A 1 224 ? -8.915 -12.517 15.380 1.00 96.50 224 ALA A CA 1
ATOM 1633 C C . ALA A 1 224 ? -9.592 -11.392 16.176 1.00 96.50 224 ALA A C 1
ATOM 1635 O O . ALA A 1 224 ? -10.076 -11.654 17.274 1.00 96.50 224 ALA A O 1
ATOM 1636 N N . LEU A 1 225 ? -9.676 -10.173 15.629 1.00 97.81 225 LEU A N 1
ATOM 1637 C CA . LEU A 1 225 ? -10.444 -9.086 16.241 1.00 97.81 225 LEU A CA 1
ATOM 1638 C C . LEU A 1 225 ? -11.937 -9.424 16.251 1.00 97.81 225 LEU A C 1
ATOM 1640 O O . LEU A 1 225 ? -12.580 -9.327 17.291 1.00 97.81 225 LEU A O 1
ATOM 1644 N N . TYR A 1 226 ? -12.476 -9.872 15.114 1.00 96.75 226 TYR A N 1
ATOM 1645 C CA . TYR A 1 226 ? -13.887 -10.241 14.984 1.00 96.75 226 TYR A CA 1
ATOM 1646 C C . TYR A 1 226 ? -14.293 -11.349 15.970 1.00 96.75 226 TYR A C 1
ATOM 1648 O O . TYR A 1 226 ? -15.357 -11.284 16.578 1.00 96.75 226 TYR A O 1
ATOM 1656 N N . ALA A 1 227 ? -13.418 -12.334 16.195 1.00 96.38 227 ALA A N 1
ATOM 1657 C CA . ALA A 1 227 ? -13.644 -13.429 17.138 1.00 96.38 227 ALA A CA 1
ATOM 1658 C C . ALA A 1 227 ? -13.697 -12.995 18.617 1.00 96.38 227 ALA A C 1
ATOM 1660 O O . ALA A 1 227 ? -14.154 -13.772 19.454 1.00 96.38 227 ALA A O 1
ATOM 1661 N N . GLN A 1 228 ? -13.237 -11.784 18.943 1.00 97.44 228 GLN A N 1
ATOM 1662 C CA . GLN A 1 228 ? -13.310 -11.215 20.293 1.00 97.44 228 GLN A CA 1
ATOM 1663 C C . GLN A 1 228 ? -14.596 -10.410 20.529 1.00 97.44 228 GLN A C 1
ATOM 1665 O O . GLN A 1 228 ? -14.812 -9.926 21.638 1.00 97.44 228 GLN A O 1
ATOM 1670 N N . LEU A 1 229 ? -15.447 -10.247 19.509 1.00 96.38 229 LEU A N 1
ATOM 1671 C CA . LEU A 1 229 ? -16.673 -9.462 19.610 1.00 96.38 229 LEU A CA 1
ATOM 1672 C C . LEU A 1 229 ? -17.840 -10.269 20.208 1.00 96.38 229 LEU A C 1
ATOM 1674 O O . LEU A 1 229 ? -17.945 -11.475 19.975 1.00 96.38 229 LEU A O 1
ATOM 1678 N N . PRO A 1 230 ? -18.765 -9.605 20.927 1.00 97.69 230 PRO A N 1
ATOM 1679 C CA . PRO A 1 230 ? -18.763 -8.177 21.255 1.00 97.69 230 PRO A CA 1
ATOM 1680 C C . PRO A 1 230 ? -17.747 -7.832 22.352 1.00 97.69 230 PRO A C 1
ATOM 1682 O O . PRO A 1 230 ? -17.518 -8.628 23.262 1.00 97.69 230 PRO A O 1
ATOM 1685 N N . LEU A 1 231 ? -17.181 -6.626 22.296 1.00 96.19 231 LEU A N 1
ATOM 1686 C CA . LEU A 1 231 ? -16.291 -6.122 23.341 1.00 96.19 231 LEU A CA 1
ATOM 1687 C C . LEU A 1 231 ? -16.585 -4.665 23.690 1.00 96.19 231 LEU A C 1
ATOM 1689 O O . LEU A 1 231 ? -17.133 -3.903 22.894 1.00 96.19 231 LEU A O 1
ATOM 1693 N N . THR A 1 232 ? -16.194 -4.290 24.902 1.00 96.81 232 THR A N 1
ATOM 1694 C CA . THR A 1 232 ? -16.245 -2.917 25.400 1.00 96.81 232 THR A CA 1
ATOM 1695 C C . THR A 1 232 ? -14.819 -2.465 25.676 1.00 96.81 232 THR A C 1
ATOM 1697 O O . THR A 1 232 ? -14.081 -3.179 26.356 1.00 96.81 232 THR A O 1
ATOM 1700 N N . ALA A 1 233 ? -14.429 -1.302 25.161 1.00 95.94 233 ALA A N 1
ATOM 1701 C CA . ALA A 1 233 ? -13.084 -0.764 25.339 1.00 95.94 233 ALA A CA 1
ATOM 1702 C C . ALA A 1 233 ? -13.117 0.753 25.543 1.00 95.94 233 ALA A C 1
ATOM 1704 O O . ALA A 1 233 ? -13.991 1.436 25.016 1.00 95.94 233 ALA A O 1
ATOM 1705 N N . GLU A 1 234 ? -12.162 1.279 26.305 1.00 96.81 234 GLU A N 1
ATOM 1706 C CA . GLU A 1 234 ? -11.949 2.725 26.386 1.00 96.81 234 GLU A CA 1
ATOM 1707 C C . GLU A 1 234 ? -11.266 3.219 25.108 1.00 96.81 234 GLU A C 1
ATOM 1709 O O . GLU A 1 234 ? -10.302 2.605 24.643 1.00 96.81 234 GLU A O 1
ATOM 1714 N N . ILE A 1 235 ? -11.781 4.316 24.547 1.00 95.75 235 ILE A N 1
ATOM 1715 C CA . ILE A 1 235 ? -11.168 5.012 23.417 1.00 95.75 235 ILE A CA 1
ATOM 1716 C C . ILE A 1 235 ? -10.220 6.083 23.942 1.00 95.75 235 ILE A C 1
ATOM 1718 O O . ILE A 1 235 ? -10.632 6.986 24.677 1.00 95.75 235 ILE A O 1
ATOM 1722 N N . GLU A 1 236 ? -8.968 6.012 23.506 1.00 89.44 236 GLU A N 1
ATOM 1723 C CA . GLU A 1 236 ? -7.923 6.971 23.849 1.00 89.44 236 GLU A CA 1
ATOM 1724 C C . GLU A 1 236 ? -7.517 7.806 22.629 1.00 89.44 236 GLU A C 1
ATOM 1726 O O . GLU A 1 236 ? -7.477 7.325 21.493 1.00 89.44 236 GLU A O 1
ATOM 1731 N N . ASP A 1 237 ? -7.198 9.075 22.880 1.00 86.38 237 ASP A N 1
ATOM 1732 C CA . ASP A 1 237 ? -6.481 9.918 21.928 1.00 86.38 237 ASP A CA 1
ATOM 1733 C C . ASP A 1 237 ? -4.996 9.569 21.999 1.00 86.38 237 ASP A C 1
ATOM 1735 O O . ASP A 1 237 ? -4.379 9.716 23.057 1.00 86.38 237 ASP A O 1
ATOM 1739 N N . PHE A 1 238 ? -4.407 9.143 20.883 1.00 76.25 238 PHE A N 1
ATOM 1740 C CA . PHE A 1 238 ? -2.962 8.916 20.823 1.00 76.25 238 PHE A CA 1
ATOM 1741 C C . PHE A 1 238 ? -2.216 10.115 20.214 1.00 76.25 238 PHE A C 1
ATOM 1743 O O . PHE A 1 238 ? -1.157 10.516 20.703 1.00 76.25 238 PHE A O 1
ATOM 1750 N N . SER A 1 239 ? -2.790 10.728 19.174 1.00 79.69 239 SER A N 1
ATOM 1751 C CA . SER A 1 239 ? -2.194 11.834 18.417 1.00 79.69 239 SER A CA 1
ATOM 1752 C C . SER A 1 239 ? -3.278 12.770 17.856 1.00 79.69 239 SER A C 1
ATOM 1754 O O . SER A 1 239 ? -4.385 12.843 18.381 1.00 79.69 239 SER A O 1
ATOM 1756 N N . THR A 1 240 ? -2.969 13.534 16.806 1.00 82.94 240 THR A N 1
ATOM 1757 C CA . THR A 1 240 ? -3.890 14.491 16.173 1.00 82.94 240 THR A CA 1
ATOM 1758 C C . THR A 1 240 ? -4.746 13.901 15.053 1.00 82.94 240 THR A C 1
ATOM 1760 O O . THR A 1 240 ? -5.582 14.626 14.521 1.00 82.94 240 THR A O 1
ATOM 1763 N N . ASN A 1 241 ? -4.550 12.634 14.680 1.00 85.75 241 ASN A N 1
ATOM 1764 C CA . ASN A 1 241 ? -5.189 11.984 13.528 1.00 85.75 241 ASN A CA 1
ATOM 1765 C C . ASN A 1 241 ? -5.756 10.581 13.814 1.00 85.75 241 ASN A C 1
ATOM 1767 O O . ASN A 1 241 ? -6.238 9.925 12.885 1.00 85.75 241 ASN A O 1
ATOM 1771 N N . GLU A 1 242 ? -5.710 10.109 15.062 1.00 91.69 242 GLU A N 1
ATOM 1772 C CA . GLU A 1 242 ? -6.089 8.736 15.392 1.00 91.69 242 GLU A CA 1
ATOM 1773 C C . GLU A 1 242 ? -6.734 8.577 16.773 1.00 91.69 242 GLU A C 1
ATOM 1775 O O . GLU A 1 242 ? -6.423 9.294 17.728 1.00 91.69 242 GLU A O 1
ATOM 1780 N N . LYS A 1 243 ? -7.635 7.598 16.856 1.00 95.56 243 LYS A N 1
ATOM 1781 C CA . LYS A 1 243 ? -8.233 7.076 18.087 1.00 95.56 243 LYS A CA 1
ATOM 1782 C C . LYS A 1 243 ? -7.791 5.635 18.266 1.00 95.56 243 LYS A C 1
ATOM 1784 O O . LYS A 1 243 ? -7.792 4.888 17.289 1.00 95.56 243 LYS A O 1
ATOM 1789 N N . VAL A 1 244 ? -7.482 5.221 19.487 1.00 96.94 244 VAL A N 1
ATOM 1790 C CA . VAL A 1 244 ? -7.017 3.854 19.754 1.00 96.94 244 VAL A CA 1
ATOM 1791 C C . VAL A 1 244 ? -7.873 3.151 20.796 1.00 96.94 244 VAL A C 1
ATOM 1793 O O . VAL A 1 244 ? -8.479 3.791 21.654 1.00 96.94 244 VAL A O 1
ATOM 1796 N N . PHE A 1 245 ? -7.919 1.825 20.717 1.00 97.62 245 PHE A N 1
ATOM 1797 C CA . PHE A 1 245 ? -8.445 0.963 21.772 1.00 97.62 245 PHE A CA 1
ATOM 1798 C C . PHE A 1 245 ? -7.671 -0.352 21.829 1.00 97.62 245 PHE A C 1
ATOM 1800 O O . PHE A 1 245 ? -7.041 -0.761 20.856 1.00 97.62 245 PHE A O 1
ATOM 1807 N N . TYR A 1 246 ? -7.753 -1.053 22.956 1.00 97.25 246 TYR A N 1
ATOM 1808 C CA . TYR A 1 246 ? -7.038 -2.313 23.151 1.00 97.25 246 TYR A CA 1
ATOM 1809 C C . TYR A 1 246 ? -8.003 -3.506 23.089 1.00 97.25 246 TYR A C 1
ATOM 1811 O O . TYR A 1 246 ? -8.923 -3.576 23.911 1.00 97.25 246 TYR A O 1
ATOM 1819 N N . PRO A 1 247 ? -7.824 -4.456 22.152 1.00 96.81 247 PRO A N 1
ATOM 1820 C CA . PRO A 1 247 ? -8.522 -5.733 22.211 1.00 96.81 247 PRO A CA 1
ATOM 1821 C C . PRO A 1 247 ? -8.058 -6.540 23.443 1.00 96.81 247 PRO A C 1
ATOM 1823 O O . PRO A 1 247 ? -6.897 -6.423 23.846 1.00 96.81 247 PRO A O 1
ATOM 1826 N N . PRO A 1 248 ? -8.932 -7.371 24.046 1.00 95.38 248 PRO A N 1
ATOM 1827 C CA . PRO A 1 248 ? -8.571 -8.248 25.164 1.00 95.38 248 PRO A CA 1
ATOM 1828 C C . PRO A 1 248 ? -7.340 -9.126 24.903 1.00 95.38 248 PRO A C 1
ATOM 1830 O O . PRO A 1 248 ? -6.483 -9.262 25.779 1.00 95.38 248 PRO A O 1
ATOM 1833 N N . ASP A 1 249 ? -7.246 -9.687 23.697 1.00 95.81 249 ASP A N 1
ATOM 1834 C CA . ASP A 1 249 ? -6.142 -10.526 23.247 1.00 95.81 249 ASP A CA 1
ATOM 1835 C C . ASP A 1 249 ? -5.410 -9.888 22.061 1.00 95.81 249 ASP A C 1
ATOM 1837 O O . ASP A 1 249 ? -6.017 -9.331 21.140 1.00 95.81 249 ASP A O 1
ATOM 1841 N N . LYS A 1 250 ? -4.078 -10.037 22.047 1.00 95.69 250 LYS A N 1
ATOM 1842 C CA . LYS A 1 250 ? -3.242 -9.611 20.918 1.00 95.69 250 LYS A CA 1
ATOM 1843 C C . LYS A 1 250 ? -3.641 -10.338 19.637 1.00 95.69 250 LYS A C 1
ATOM 1845 O O . LYS A 1 250 ? -3.869 -11.547 19.639 1.00 95.69 250 LYS A O 1
ATOM 1850 N N . LEU A 1 251 ? -3.639 -9.601 18.531 1.00 96.31 251 LEU A N 1
ATOM 1851 C CA . LEU A 1 251 ? -3.990 -10.131 17.218 1.00 96.31 251 LEU A CA 1
ATOM 1852 C C . LEU A 1 251 ? -2.785 -10.808 16.554 1.00 96.31 251 LEU A C 1
ATOM 1854 O O . LEU A 1 251 ? -1.652 -10.332 16.659 1.00 96.31 251 LEU A O 1
ATOM 1858 N N . ASP A 1 252 ? -3.043 -11.915 15.857 1.00 92.50 252 ASP A N 1
ATOM 1859 C CA . ASP A 1 252 ? -2.046 -12.608 15.039 1.00 92.50 252 ASP A CA 1
ATOM 1860 C C . ASP A 1 252 ? -1.871 -11.871 13.708 1.00 92.50 252 ASP A C 1
ATOM 1862 O O . ASP A 1 252 ? -2.780 -11.843 12.880 1.00 92.50 252 ASP A O 1
ATOM 1866 N N . THR A 1 253 ? -0.700 -11.268 13.509 1.00 91.50 253 THR A N 1
ATOM 1867 C CA . THR A 1 253 ? -0.391 -10.455 12.326 1.00 91.50 253 THR A CA 1
ATOM 1868 C C . THR A 1 253 ? 0.199 -11.263 11.175 1.00 91.50 253 THR A C 1
ATOM 1870 O O . THR A 1 253 ? 0.545 -10.688 10.141 1.00 91.50 253 THR A O 1
ATOM 1873 N N . ALA A 1 254 ? 0.331 -12.587 11.315 1.00 87.44 254 ALA A N 1
ATOM 1874 C CA . ALA A 1 254 ? 0.754 -13.439 10.214 1.00 87.44 254 ALA A CA 1
ATOM 1875 C C . ALA A 1 254 ? -0.201 -13.269 9.025 1.00 87.44 254 ALA A C 1
ATOM 1877 O O . ALA A 1 254 ? -1.420 -13.310 9.191 1.00 87.44 254 ALA A O 1
ATOM 1878 N N . GLU A 1 255 ? 0.361 -13.065 7.830 1.00 84.81 255 GLU A N 1
ATOM 1879 C CA . GLU A 1 255 ? -0.409 -12.897 6.585 1.00 84.81 255 GLU A CA 1
ATOM 1880 C C . GLU A 1 255 ? -1.405 -11.725 6.640 1.00 84.81 255 GLU A C 1
ATOM 1882 O O . GLU A 1 255 ? -2.408 -11.704 5.930 1.00 84.81 255 GLU A O 1
ATOM 1887 N N . THR A 1 256 ? -1.141 -10.741 7.501 1.00 88.44 256 THR A N 1
ATOM 1888 C CA . THR A 1 256 ? -1.915 -9.504 7.556 1.00 88.44 256 THR A CA 1
ATOM 1889 C C . THR A 1 256 ? -1.166 -8.425 6.774 1.00 88.44 256 THR A C 1
ATOM 1891 O O . THR A 1 256 ? 0.026 -8.227 7.020 1.00 88.44 256 THR A O 1
ATOM 1894 N N . PRO A 1 257 ? -1.812 -7.738 5.816 1.00 90.62 257 PRO A N 1
ATOM 1895 C CA . PRO A 1 257 ? -1.163 -6.674 5.060 1.00 90.62 257 PRO A CA 1
ATOM 1896 C C . PRO A 1 257 ? -0.804 -5.498 5.973 1.00 90.62 257 PRO A C 1
ATOM 1898 O O . PRO A 1 257 ? -1.500 -5.224 6.950 1.00 90.62 257 PRO A O 1
ATOM 1901 N N . LEU A 1 258 ? 0.271 -4.783 5.644 1.00 90.56 258 LEU A N 1
ATOM 1902 C CA . LEU A 1 258 ? 0.571 -3.508 6.295 1.00 90.56 258 LEU A CA 1
ATOM 1903 C C . LEU A 1 258 ? -0.483 -2.463 5.911 1.00 90.56 258 LEU A C 1
ATOM 1905 O O . LEU A 1 258 ? -1.039 -2.507 4.812 1.00 90.56 258 LEU A O 1
ATOM 1909 N N . ALA A 1 259 ? -0.763 -1.536 6.820 1.00 88.88 259 ALA A N 1
ATOM 1910 C CA . ALA A 1 259 ? -1.667 -0.429 6.547 1.00 88.88 259 ALA A CA 1
ATOM 1911 C C . ALA A 1 259 ? -0.936 0.720 5.842 1.00 88.88 259 ALA A C 1
ATOM 1913 O O . ALA A 1 259 ? 0.133 1.142 6.283 1.00 88.88 259 ALA A O 1
ATOM 1914 N N . ASP A 1 260 ? -1.565 1.254 4.795 1.00 89.38 260 ASP A N 1
ATOM 1915 C CA . ASP A 1 260 ? -1.413 2.651 4.385 1.00 89.38 260 ASP A CA 1
ATOM 1916 C C . ASP A 1 260 ? -2.627 3.401 4.942 1.00 89.38 260 ASP A C 1
ATOM 1918 O O . ASP A 1 260 ? -3.732 3.336 4.401 1.00 89.38 260 ASP A O 1
ATOM 1922 N N . ALA A 1 261 ? -2.451 3.987 6.121 1.00 88.38 261 ALA A N 1
ATOM 1923 C CA . ALA A 1 261 ? -3.528 4.546 6.909 1.00 88.38 261 ALA A CA 1
ATOM 1924 C C . ALA A 1 261 ? -3.969 5.909 6.371 1.00 88.38 261 ALA A C 1
ATOM 1926 O O . ALA A 1 261 ? -3.298 6.937 6.534 1.00 88.38 261 ALA A O 1
ATOM 1927 N N . GLY A 1 262 ? -5.142 5.903 5.749 1.00 91.38 262 GLY A N 1
ATOM 1928 C CA . GLY A 1 262 ? -5.906 7.092 5.420 1.00 91.38 262 GLY A CA 1
ATOM 1929 C C . GLY A 1 262 ? -7.025 7.332 6.426 1.00 91.38 262 GLY A C 1
ATOM 1930 O O . GLY A 1 262 ? -7.256 6.563 7.360 1.00 91.38 262 GLY A O 1
ATOM 1931 N N . LYS A 1 263 ? -7.782 8.400 6.185 1.00 94.69 263 LYS A N 1
ATOM 1932 C CA . LYS A 1 263 ? -9.039 8.627 6.892 1.00 94.69 263 LYS A CA 1
ATOM 1933 C C . LYS A 1 263 ? -9.959 7.406 6.746 1.00 94.69 263 LYS A C 1
ATOM 1935 O O . LYS A 1 263 ? -10.088 6.842 5.661 1.00 94.69 263 LYS A O 1
ATOM 1940 N N . GLY A 1 264 ? -10.563 6.987 7.854 1.00 94.88 264 GLY A N 1
ATOM 1941 C CA . GLY A 1 264 ? -11.444 5.826 7.931 1.00 94.88 264 GLY A CA 1
ATOM 1942 C C . GLY A 1 264 ? -10.725 4.479 8.031 1.00 94.88 264 GLY A C 1
ATOM 1943 O O . GLY A 1 264 ? -11.398 3.456 8.155 1.00 94.88 264 GLY A O 1
ATOM 1944 N N . THR A 1 265 ? -9.392 4.428 7.987 1.00 98.12 265 THR A N 1
ATOM 1945 C CA . THR A 1 265 ? -8.666 3.158 8.097 1.00 98.12 265 THR A CA 1
ATOM 1946 C C . THR A 1 265 ? -8.739 2.601 9.518 1.00 98.12 265 THR A C 1
ATOM 1948 O O . THR A 1 265 ? -8.526 3.320 10.496 1.00 98.12 265 THR A O 1
ATOM 1951 N N . LEU A 1 266 ? -9.003 1.295 9.616 1.00 98.38 266 LEU A N 1
ATOM 1952 C CA . LEU A 1 266 ? -8.866 0.506 10.835 1.00 98.38 266 LEU A CA 1
ATOM 1953 C C . LEU A 1 266 ? -7.591 -0.333 10.736 1.00 98.38 266 LEU A C 1
ATOM 1955 O O . LEU A 1 266 ? -7.447 -1.152 9.823 1.00 98.38 266 LEU A O 1
ATOM 1959 N N . ALA A 1 267 ? -6.676 -0.156 11.679 1.00 98.19 267 ALA A N 1
ATOM 1960 C CA . ALA A 1 267 ? -5.398 -0.852 11.703 1.00 98.19 267 ALA A CA 1
ATOM 1961 C C . ALA A 1 267 ? -5.096 -1.449 13.080 1.00 98.19 267 ALA A C 1
ATOM 1963 O O . ALA A 1 267 ? -5.739 -1.121 14.067 1.00 98.19 267 ALA A O 1
ATOM 1964 N N . TYR A 1 268 ? -4.108 -2.331 13.146 1.00 98.25 268 TYR A N 1
ATOM 1965 C CA . TYR A 1 268 ? -3.560 -2.888 14.374 1.00 98.25 268 TYR A CA 1
ATOM 1966 C C . TYR A 1 268 ? -2.079 -2.564 14.459 1.00 98.25 268 TYR A C 1
ATOM 1968 O O . TYR A 1 268 ? -1.315 -2.921 13.559 1.00 98.25 268 TYR A O 1
ATOM 1976 N N . TYR A 1 269 ? -1.659 -1.920 15.538 1.00 96.50 269 TYR A N 1
ATOM 1977 C CA . TYR A 1 269 ? -0.264 -1.599 15.767 1.00 96.50 269 TYR A CA 1
ATOM 1978 C C . TYR A 1 269 ? 0.367 -2.648 16.691 1.00 96.50 269 TYR A C 1
ATOM 1980 O O . TYR A 1 269 ? 0.242 -2.643 17.914 1.00 96.50 269 TYR A O 1
ATOM 1988 N N . ALA A 1 270 ? 1.066 -3.608 16.084 1.00 93.19 270 ALA A N 1
ATOM 1989 C CA . ALA A 1 270 ? 1.593 -4.786 16.773 1.00 93.19 270 ALA A CA 1
ATOM 1990 C C . ALA A 1 270 ? 2.554 -4.504 17.948 1.00 93.19 270 ALA A C 1
ATOM 1992 O O . ALA A 1 270 ? 2.535 -5.283 18.910 1.00 93.19 270 ALA A O 1
ATOM 1993 N N . PRO A 1 271 ? 3.399 -3.446 17.921 1.00 90.88 271 PRO A N 1
ATOM 1994 C CA . PRO A 1 271 ? 4.303 -3.153 19.031 1.00 90.88 271 PRO A CA 1
ATOM 1995 C C . PRO A 1 271 ? 3.592 -2.929 20.368 1.00 90.88 271 PRO A C 1
ATOM 1997 O O . PRO A 1 271 ? 4.122 -3.339 21.405 1.00 90.88 271 PRO A O 1
ATOM 2000 N N . TRP A 1 272 ? 2.400 -2.329 20.357 1.00 91.25 272 TRP A N 1
ATOM 2001 C CA . TRP A 1 272 ? 1.633 -2.036 21.575 1.00 91.25 272 TRP A CA 1
ATOM 2002 C C . TRP A 1 272 ? 0.371 -2.881 21.712 1.00 91.25 272 TRP A C 1
ATOM 2004 O O . TRP A 1 272 ? -0.070 -3.132 22.832 1.00 91.25 272 TRP A O 1
ATOM 2014 N N . GLY A 1 273 ? -0.107 -3.454 20.612 1.00 94.69 273 GLY A N 1
ATOM 2015 C CA . GLY A 1 273 ? -1.266 -4.331 20.603 1.00 94.69 273 GLY A CA 1
ATOM 2016 C C . GLY A 1 273 ? -2.585 -3.572 20.651 1.00 94.69 273 GLY A C 1
ATOM 2017 O O . GLY A 1 273 ? -3.561 -4.115 21.153 1.00 94.69 273 GLY A O 1
ATOM 2018 N N . ASP A 1 274 ? -2.605 -2.342 20.156 1.00 97.06 274 ASP A N 1
ATOM 2019 C CA . ASP A 1 274 ? -3.769 -1.481 20.013 1.00 97.06 274 ASP A CA 1
ATOM 2020 C C . ASP A 1 274 ? -4.342 -1.534 18.593 1.00 97.06 274 ASP A C 1
ATOM 2022 O O . ASP A 1 274 ? -3.647 -1.756 17.597 1.00 97.06 274 ASP A O 1
ATOM 2026 N N . VAL A 1 275 ? -5.653 -1.347 18.514 1.00 98.12 275 VAL A N 1
ATOM 2027 C CA . VAL A 1 275 ? -6.385 -1.110 17.277 1.00 98.12 275 VAL A CA 1
ATOM 2028 C C . VAL A 1 275 ? -6.544 0.393 17.105 1.00 98.12 275 VAL A C 1
ATOM 2030 O O . VAL A 1 275 ? -7.011 1.084 18.009 1.00 98.12 275 VAL A O 1
ATOM 2033 N N . VAL A 1 276 ? -6.178 0.879 15.926 1.00 97.88 276 VAL A N 1
ATOM 2034 C CA . VAL A 1 276 ? -6.122 2.290 15.562 1.00 97.88 276 VAL A CA 1
ATOM 2035 C C . VAL A 1 276 ? -7.224 2.602 14.553 1.00 97.88 276 VAL A C 1
ATOM 2037 O O . VAL A 1 276 ? -7.357 1.921 13.535 1.00 97.88 276 VAL A O 1
ATOM 2040 N N . MET A 1 277 ? -8.009 3.637 14.830 1.00 97.94 277 MET A N 1
ATOM 2041 C CA . MET A 1 277 ? -9.006 4.221 13.937 1.00 97.94 277 MET A CA 1
ATOM 2042 C C . MET A 1 277 ? -8.519 5.598 13.489 1.00 97.94 277 MET A C 1
ATOM 2044 O O . MET A 1 277 ? -8.505 6.551 14.273 1.00 97.94 277 MET A O 1
ATOM 2048 N N . PHE A 1 278 ? -8.140 5.712 12.222 1.00 96.81 278 PHE A N 1
ATOM 2049 C CA . PHE A 1 278 ? -7.638 6.959 11.655 1.00 96.81 278 PHE A CA 1
ATOM 2050 C C . PHE A 1 278 ? -8.783 7.853 11.179 1.00 96.81 278 PHE A C 1
ATOM 2052 O O . PHE A 1 278 ? -9.678 7.404 10.463 1.00 96.81 278 PHE A O 1
ATOM 2059 N N . TYR A 1 279 ? -8.746 9.134 11.540 1.00 93.56 279 TYR A N 1
ATOM 2060 C CA . TYR A 1 279 ? -9.693 10.152 11.057 1.00 93.56 279 TYR A CA 1
ATOM 2061 C C . TYR A 1 279 ? -9.036 11.223 10.174 1.00 93.56 279 TYR A C 1
ATOM 2063 O O . TYR A 1 279 ? -9.728 12.070 9.609 1.00 93.56 279 TYR A O 1
ATOM 2071 N N . ASP A 1 280 ? -7.720 11.141 9.992 1.00 88.25 280 ASP A N 1
ATOM 2072 C CA . ASP A 1 280 ? -6.954 11.887 8.995 1.00 88.25 280 ASP A CA 1
ATOM 2073 C C . ASP A 1 280 ? -5.828 10.991 8.443 1.00 88.25 280 ASP A C 1
ATOM 2075 O O . ASP A 1 280 ? -5.636 9.861 8.898 1.00 88.25 280 ASP A O 1
ATOM 2079 N N . ARG A 1 281 ? -5.087 11.459 7.436 1.00 86.69 281 ARG A N 1
ATOM 2080 C CA . ARG A 1 281 ? -3.972 10.712 6.846 1.00 86.69 281 ARG A CA 1
ATOM 2081 C C . ARG A 1 281 ? -2.853 10.506 7.873 1.00 86.69 281 ARG A C 1
ATOM 2083 O O . ARG A 1 281 ? -2.414 11.445 8.537 1.00 86.69 281 ARG A O 1
ATOM 2090 N N . PHE A 1 282 ? -2.342 9.283 7.936 1.00 84.50 282 PHE A N 1
ATOM 2091 C CA . PHE A 1 282 ? -1.104 8.935 8.634 1.00 84.50 282 PHE A CA 1
ATOM 2092 C C . PHE A 1 282 ? -0.053 8.406 7.651 1.00 84.50 282 PHE A C 1
ATOM 2094 O O . PHE A 1 282 ? 1.086 8.868 7.670 1.00 84.50 282 PHE A O 1
ATOM 2101 N N . GLY A 1 283 ? -0.457 7.530 6.725 1.00 78.50 283 GLY A N 1
ATOM 2102 C CA . GLY A 1 283 ? 0.438 6.840 5.797 1.00 78.50 283 GLY A CA 1
ATOM 2103 C C . GLY A 1 283 ? 0.838 5.455 6.307 1.00 78.50 283 GLY A C 1
ATOM 2104 O O . GLY A 1 283 ? 0.068 4.787 6.997 1.00 78.50 283 GLY A O 1
ATOM 2105 N N . SER A 1 284 ? 2.045 5.008 5.983 1.00 78.44 284 SER A N 1
ATOM 2106 C CA . SER A 1 284 ? 2.557 3.701 6.395 1.00 78.44 284 SER A CA 1
ATOM 2107 C C . SER A 1 284 ? 3.407 3.784 7.673 1.00 78.44 284 SER A C 1
ATOM 2109 O O . SER A 1 284 ? 4.020 4.805 7.986 1.00 78.44 284 SER A O 1
ATOM 2111 N N . GLY A 1 285 ? 3.450 2.694 8.444 1.00 75.25 285 GLY A N 1
ATOM 2112 C CA . GLY A 1 285 ? 4.228 2.610 9.681 1.00 75.25 285 GLY A CA 1
ATOM 2113 C C . GLY A 1 285 ? 4.695 1.188 9.982 1.00 75.25 285 GLY A C 1
ATOM 2114 O O . GLY A 1 285 ? 3.981 0.214 9.740 1.00 75.25 285 GLY A O 1
ATOM 2115 N N . GLY A 1 286 ? 5.910 1.053 10.520 1.00 85.00 286 GLY A N 1
ATOM 2116 C CA . GLY A 1 286 ? 6.472 -0.250 10.880 1.00 85.00 286 GLY A CA 1
ATOM 2117 C C . GLY A 1 286 ? 5.626 -0.954 11.942 1.00 85.00 286 GLY A C 1
ATOM 2118 O O . GLY A 1 286 ? 5.480 -0.449 13.049 1.00 85.00 286 GLY A O 1
ATOM 2119 N N . GLY A 1 287 ? 5.087 -2.132 11.617 1.00 89.25 287 GLY A N 1
ATOM 2120 C CA . GLY A 1 287 ? 4.229 -2.900 12.525 1.00 89.25 287 GLY A CA 1
ATOM 2121 C C . GLY A 1 287 ? 2.767 -2.446 12.573 1.00 89.25 287 GLY A C 1
ATOM 2122 O O . GLY A 1 287 ? 2.042 -2.907 13.454 1.00 89.25 287 GLY A O 1
ATOM 2123 N N . LEU A 1 288 ? 2.337 -1.578 11.650 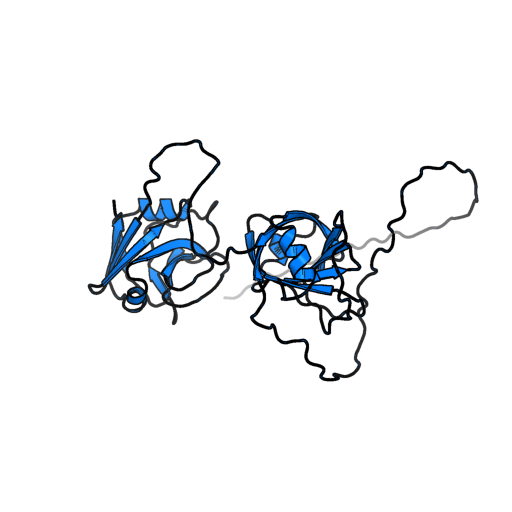1.00 93.50 288 LEU A N 1
ATOM 2124 C CA . LEU A 1 288 ? 0.943 -1.182 11.470 1.00 93.50 288 LEU A CA 1
ATOM 2125 C C . LEU A 1 288 ? 0.281 -2.070 10.409 1.00 93.50 288 LEU A C 1
ATOM 2127 O O . LEU A 1 288 ? 0.678 -2.066 9.246 1.00 93.50 288 LEU A O 1
ATOM 2131 N N . TYR A 1 289 ? -0.727 -2.835 10.807 1.00 96.81 289 TYR A N 1
ATOM 2132 C CA . TYR A 1 289 ? -1.368 -3.861 9.989 1.00 96.81 289 TYR A CA 1
ATOM 2133 C C . TYR A 1 289 ? -2.810 -3.483 9.664 1.00 96.81 289 TYR A C 1
ATOM 2135 O O . TYR A 1 289 ? -3.571 -3.149 10.566 1.00 96.81 289 TYR A O 1
ATOM 2143 N N . ALA A 1 290 ? -3.213 -3.543 8.398 1.00 97.06 290 ALA A N 1
ATOM 2144 C CA . ALA A 1 290 ? -4.569 -3.191 7.996 1.00 97.06 290 ALA A CA 1
ATOM 2145 C C . ALA A 1 290 ? -5.566 -4.248 8.480 1.00 97.06 290 ALA A C 1
ATOM 2147 O O . ALA A 1 290 ? -5.412 -5.440 8.203 1.00 97.06 290 ALA A O 1
ATOM 2148 N N . LEU A 1 291 ? -6.625 -3.797 9.149 1.00 98.00 291 LEU A N 1
ATOM 2149 C CA . LEU A 1 291 ? -7.746 -4.636 9.564 1.00 98.00 291 LEU A CA 1
ATOM 2150 C C . LEU A 1 291 ? -8.982 -4.403 8.701 1.00 98.00 291 LEU A C 1
ATOM 2152 O O . LEU A 1 291 ? -9.724 -5.346 8.443 1.00 98.00 291 LEU A O 1
ATOM 2156 N N . GLY A 1 292 ? -9.216 -3.167 8.263 1.00 97.06 292 GLY A N 1
ATOM 2157 C CA . GLY A 1 292 ? -10.425 -2.808 7.534 1.00 97.06 292 GLY A CA 1
ATOM 2158 C C . GLY A 1 292 ? -10.533 -1.320 7.224 1.00 97.06 292 GLY A C 1
ATOM 2159 O O . GLY A 1 292 ? -9.601 -0.550 7.455 1.00 97.06 292 GLY A O 1
ATOM 2160 N N . GLN A 1 293 ? -11.695 -0.924 6.717 1.00 97.75 293 GLN A N 1
ATOM 2161 C CA . GLN A 1 293 ? -12.002 0.451 6.335 1.00 97.75 293 GLN A CA 1
ATOM 2162 C C . GLN A 1 293 ? -13.423 0.813 6.767 1.00 97.75 293 GLN A C 1
ATOM 2164 O O . GLN A 1 293 ? -14.336 -0.014 6.709 1.00 97.75 293 GLN A O 1
ATOM 2169 N N . ALA A 1 294 ? -13.621 2.055 7.195 1.00 96.56 294 ALA A N 1
ATOM 2170 C CA . ALA A 1 294 ? -14.939 2.596 7.466 1.00 96.56 294 ALA A CA 1
ATOM 2171 C C . ALA A 1 294 ? -15.768 2.615 6.173 1.00 96.56 294 ALA A C 1
ATOM 2173 O O . ALA A 1 294 ? -15.360 3.176 5.159 1.00 96.56 294 ALA A O 1
ATOM 2174 N N . VAL A 1 295 ? -16.950 2.009 6.216 1.00 93.81 295 VAL A N 1
ATOM 2175 C CA . VAL A 1 295 ? -17.938 2.025 5.125 1.00 93.81 295 VAL A CA 1
ATOM 2176 C C . VAL A 1 295 ? -19.096 2.982 5.415 1.00 93.81 295 VAL A C 1
ATOM 2178 O O . VAL A 1 295 ? -19.888 3.291 4.528 1.00 93.81 295 VAL A O 1
ATOM 2181 N N . SER A 1 296 ? -19.208 3.462 6.657 1.00 92.31 296 SER A N 1
ATOM 2182 C CA . SER A 1 296 ? -20.138 4.518 7.054 1.00 92.31 296 SER A CA 1
ATOM 2183 C C . SER A 1 296 ? -19.641 5.227 8.310 1.00 92.31 296 SER A C 1
ATOM 2185 O O . SER A 1 296 ? -19.215 4.575 9.261 1.00 92.31 296 SER A O 1
ATOM 2187 N N . GLY A 1 297 ? -19.780 6.553 8.343 1.00 91.44 297 GLY A N 1
ATOM 2188 C CA . GLY A 1 297 ? -19.519 7.364 9.533 1.00 91.44 297 GLY A CA 1
ATOM 2189 C C . GLY A 1 297 ? -18.054 7.735 9.771 1.00 91.44 297 GLY A C 1
ATOM 2190 O O . GLY A 1 297 ? -17.741 8.159 10.870 1.00 91.44 297 GLY A O 1
ATOM 2191 N N . GLU A 1 298 ? -17.153 7.621 8.793 1.00 90.94 298 GLU A N 1
ATOM 2192 C CA . GLU A 1 298 ? -15.717 7.917 8.982 1.00 90.94 298 GLU A CA 1
ATOM 2193 C C . GLU A 1 298 ? -15.420 9.311 9.576 1.00 90.94 298 GLU A C 1
ATOM 2195 O O . GLU A 1 298 ? -14.505 9.452 10.384 1.00 90.94 298 GLU A O 1
ATOM 2200 N N . ASP A 1 299 ? -16.237 10.324 9.258 1.00 90.88 299 ASP A N 1
ATOM 2201 C CA . ASP A 1 299 ? -16.151 11.674 9.839 1.00 90.88 299 ASP A CA 1
ATOM 2202 C C . ASP A 1 299 ? -16.416 11.701 11.352 1.00 90.88 299 ASP A C 1
ATOM 2204 O O . ASP A 1 299 ? -16.048 12.648 12.034 1.00 90.88 299 ASP A O 1
ATOM 2208 N N . LEU A 1 300 ? -17.071 10.675 11.895 1.00 92.69 300 LEU A N 1
ATOM 2209 C CA . LEU A 1 300 ? -17.428 10.592 13.308 1.00 92.69 300 LEU A CA 1
ATOM 2210 C C . LEU A 1 300 ? -16.301 10.011 14.164 1.00 92.69 300 LEU A C 1
ATOM 2212 O O . LEU A 1 300 ? -16.365 10.140 15.386 1.00 92.69 300 LEU A O 1
ATOM 2216 N N . ILE A 1 301 ? -15.271 9.406 13.563 1.00 94.94 301 ILE A N 1
ATOM 2217 C CA . ILE A 1 301 ? -14.157 8.798 14.307 1.00 94.94 301 ILE A CA 1
ATOM 2218 C C . ILE A 1 301 ? -13.483 9.845 15.208 1.00 94.94 301 ILE A C 1
ATOM 2220 O O . ILE A 1 301 ? -13.239 9.574 16.382 1.00 94.94 301 ILE A O 1
ATOM 2224 N N . GLU A 1 302 ? -13.270 11.071 14.715 1.00 94.25 302 GLU A N 1
ATOM 2225 C CA . GLU A 1 302 ? -12.645 12.160 15.488 1.00 94.25 302 GLU A CA 1
ATOM 2226 C C . GLU A 1 302 ? -13.412 12.503 16.780 1.00 94.25 302 GLU A C 1
ATOM 2228 O O . GLU A 1 302 ? -12.837 12.990 17.757 1.00 94.25 302 GLU A O 1
ATOM 2233 N N . THR A 1 303 ? -14.715 12.208 16.810 1.00 92.69 303 THR A N 1
ATOM 2234 C CA . THR A 1 303 ? -15.620 12.541 17.918 1.00 92.69 303 THR A CA 1
ATOM 2235 C C . THR A 1 303 ? -15.670 11.471 19.010 1.00 92.69 303 THR A C 1
ATOM 2237 O O . THR A 1 303 ? -16.200 11.724 20.099 1.00 92.69 303 THR A O 1
ATOM 2240 N N . PHE A 1 304 ? -15.134 10.275 18.747 1.00 94.31 304 PHE A N 1
ATOM 2241 C CA . PHE A 1 304 ? -15.132 9.186 19.716 1.00 94.31 304 PHE A CA 1
ATOM 2242 C C . PHE A 1 304 ? -14.330 9.542 20.965 1.00 94.31 304 PHE A C 1
ATOM 2244 O O . PHE A 1 304 ? -13.249 10.132 20.908 1.00 94.31 304 PHE A O 1
ATOM 2251 N N . SER A 1 305 ? -14.905 9.202 22.113 1.00 92.12 305 SER A N 1
ATOM 2252 C CA . SER A 1 305 ? -14.330 9.424 23.435 1.00 92.12 305 SER A CA 1
ATOM 2253 C C . SER A 1 305 ? -15.012 8.518 24.458 1.00 92.12 305 SER A C 1
ATOM 2255 O O . SER A 1 305 ? -16.170 8.134 24.287 1.00 92.12 305 SER A O 1
ATOM 2257 N N . GLY A 1 306 ? -14.291 8.198 25.534 1.00 93.44 306 GLY A N 1
ATOM 2258 C CA . GLY A 1 306 ? -14.788 7.327 26.596 1.00 93.44 306 GLY A CA 1
ATOM 2259 C C . GLY A 1 306 ? -15.017 5.894 26.122 1.00 93.44 306 GLY A C 1
ATOM 2260 O O . GLY A 1 306 ? -14.385 5.419 25.180 1.00 93.44 306 GLY A O 1
ATOM 2261 N N . THR A 1 307 ? -15.938 5.209 26.787 1.00 96.56 307 THR A N 1
ATOM 2262 C CA . THR A 1 307 ? -16.220 3.800 26.537 1.00 96.56 307 THR A CA 1
ATOM 2263 C C . THR A 1 307 ? -16.939 3.587 25.198 1.00 96.56 307 THR A C 1
ATOM 2265 O O . THR A 1 307 ? -18.009 4.153 24.961 1.00 96.56 307 THR A O 1
ATOM 2268 N N . ALA A 1 308 ? -16.381 2.722 24.351 1.00 96.44 308 ALA A N 1
ATOM 2269 C CA . ALA A 1 308 ? -16.991 2.239 23.120 1.00 96.44 308 ALA A CA 1
ATOM 2270 C C . ALA A 1 308 ? -17.550 0.821 23.275 1.00 96.44 308 ALA A C 1
ATOM 2272 O O . ALA A 1 308 ? -16.939 -0.043 23.909 1.00 96.44 308 ALA A O 1
ATOM 2273 N N . GLU A 1 309 ? -18.679 0.569 22.620 1.00 97.31 309 GLU A N 1
ATOM 2274 C CA . GLU A 1 309 ? -19.190 -0.772 22.346 1.00 97.31 309 GLU A CA 1
ATOM 2275 C C . GLU A 1 309 ? -18.811 -1.168 20.916 1.00 97.31 309 GLU A C 1
ATOM 2277 O O . GLU A 1 309 ? -19.131 -0.454 19.963 1.00 97.31 309 GLU A O 1
ATOM 2282 N N . ILE A 1 310 ? -18.129 -2.304 20.761 1.00 98.19 310 ILE A N 1
ATOM 2283 C CA . ILE A 1 310 ? -17.761 -2.866 19.462 1.00 98.19 310 ILE A CA 1
ATOM 2284 C C . ILE A 1 310 ? -18.485 -4.196 19.272 1.00 98.19 310 ILE A C 1
ATOM 2286 O O . ILE A 1 310 ? -18.366 -5.115 20.085 1.00 98.19 310 ILE A O 1
ATOM 2290 N N . THR A 1 311 ? -19.253 -4.305 18.191 1.00 96.12 311 THR A N 1
ATOM 2291 C CA . THR A 1 311 ? -20.115 -5.461 17.908 1.00 96.12 311 THR A CA 1
ATOM 2292 C C . THR A 1 311 ? -19.957 -5.928 16.469 1.00 96.12 311 THR A C 1
ATOM 2294 O O . THR A 1 311 ? -19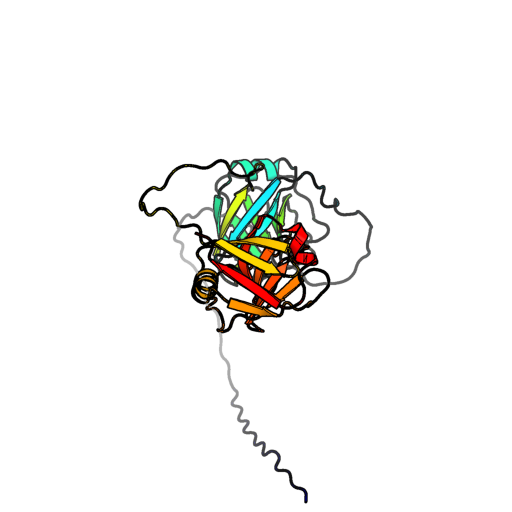.680 -5.131 15.575 1.00 96.12 311 THR A O 1
ATOM 2297 N N . ALA A 1 312 ? -20.119 -7.231 16.243 1.00 94.44 312 ALA A N 1
ATOM 2298 C CA . ALA A 1 312 ? -20.233 -7.783 14.901 1.00 94.44 312 ALA A CA 1
ATOM 2299 C C . ALA A 1 312 ? -21.566 -7.357 14.265 1.00 94.44 312 ALA A C 1
ATOM 2301 O O . ALA A 1 312 ? -22.592 -7.302 14.945 1.00 94.44 312 ALA A O 1
ATOM 2302 N N . VAL A 1 313 ? -21.543 -7.073 12.966 1.00 87.62 313 VAL A N 1
ATOM 2303 C CA . VAL A 1 313 ? -22.727 -6.765 12.159 1.00 87.62 313 VAL A CA 1
ATOM 2304 C C . VAL A 1 313 ? -22.917 -7.894 11.152 1.00 87.62 313 VAL A C 1
ATOM 2306 O O . VAL A 1 313 ? -21.987 -8.210 10.407 1.00 87.62 313 VAL A O 1
ATOM 2309 N N . GLU A 1 314 ? -24.101 -8.506 11.191 1.00 67.94 314 GLU A N 1
ATOM 2310 C CA . GLU A 1 314 ? -24.562 -9.550 10.261 1.00 67.94 314 GLU A CA 1
ATOM 2311 C C . GLU A 1 314 ? -25.083 -8.961 8.940 1.00 67.94 314 GLU A C 1
ATOM 2313 O O . GLU A 1 314 ? -25.674 -7.851 8.963 1.00 67.94 314 GLU A O 1
#

Solvent-accessible surface area (backbone atoms only — not comparable to full-atom values): 18768 Å² total; per-residue (Å²): 139,88,82,88,90,79,89,87,87,85,89,88,88,84,88,86,84,88,82,90,87,87,87,91,88,81,90,87,85,90,84,92,78,95,71,85,86,86,77,83,75,85,78,77,87,80,88,80,82,91,82,82,94,74,92,69,78,68,80,68,86,68,86,78,34,52,48,27,38,40,37,30,79,92,43,78,34,51,24,34,28,42,83,42,74,36,23,50,56,54,55,74,59,46,70,42,76,43,73,24,38,58,43,97,90,38,36,33,36,36,77,49,96,64,66,47,64,68,68,70,37,61,51,91,55,48,44,46,22,32,30,32,26,41,73,47,31,34,42,34,43,27,52,43,65,47,75,59,86,61,57,33,18,80,26,30,32,34,75,60,41,84,64,46,49,68,46,51,53,91,46,66,40,62,40,34,38,31,70,52,72,95,58,83,89,79,87,86,85,82,89,88,85,75,96,60,87,77,77,71,50,26,37,38,43,36,23,76,92,43,63,33,36,31,42,40,50,92,27,47,27,27,50,48,52,59,72,57,48,66,44,74,35,58,45,40,78,80,62,98,36,38,37,33,32,59,59,99,64,77,60,51,59,65,84,32,53,70,27,72,31,34,58,24,24,30,29,34,36,62,92,80,39,33,38,36,41,22,50,31,75,76,43,69,52,94,57,29,25,43,26,30,36,44,79,41,44,40,86,51,52,74,67,51,41,51,66,26,44,35,34,73,47,134

Mean predicted aligned error: 19.45 Å

Secondary structure (DSSP, 8-state):
----------------------------------------PPP-PPP----------PPP--TTSEEEEEEETTEEEEEEE-SSHHHHHHHTT-SEEEEEEEETTTEEEEE-SSPPP---B--S-B-TTEEEEETTTEEEEE-S-B---S-EEEEEEES--TTHHHHH-SS-EEEEEEEPPSSS-----------------EEEEEETTEEEEEEE-SSHHHHHHHTT-SEEEEEEE-SSSEEEE--SS----TTPPEEEE-TTEEEEETTTTEEEEESS--EEEEEEEEEEEEEE-GGGGGG--EEEEEEEE-

Nearest PDB structures (foldseek):
  2ka0-assembly1_A  TM=8.483E-01  e=6.015E-04  Thermotoga maritima
  2nnz-assembly1_A 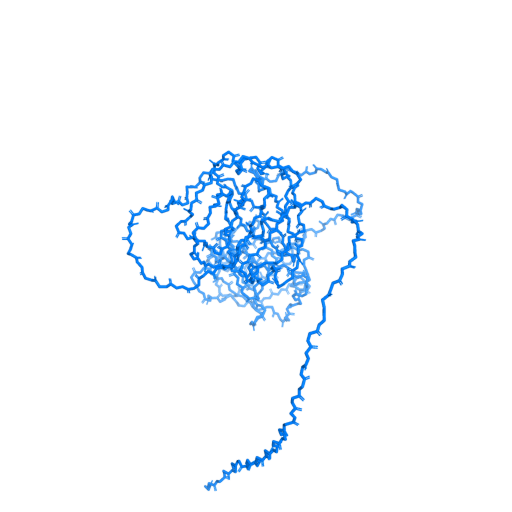 TM=7.489E-01  e=6.991E-04  Archaeoglobus fulgidus DSM 4304